Protein 1V0D (pdb70)

Sequence (244 aa):
VSDITRFLSVFNEPHAGVIQAARQQLSDEQAPLRQKLLADLLHHVSQNITAETREQDPSWFEGLESRFRNKSGYLRYSCESRIRGYLREVSAYTSMVDEAAQEEYLRVLGSMCQKLKSVQYNGSYFDRGAEASSRLCTPEGWFSCQGPFDLESCLSKHSINPYGNRESRILFSTWNLDHIIEKKRTVVPTLAEAIQDGREVNWEYFYSLLFTAENLKLVHIACHKKTTHKLECDRSRIYRPQTG

Organism: Mus musculus (NCBI:txid10090)

Secondary structure (P-SEA, 3-state):
cccaaaaaaaacccccaaaaaaaaaaaccccaaaaaaaaaaaaaccccccccccccccccccccccccccaaaaaaaaaaaaaaaaaaaaaaacccccccaaaaaaaaaaaaaaaaaaaccccccccccccccccccccccccccccccccccccccccccccccaaaaaaaccccccccccccccaaaaaaaaaaccccccaaaaaaaccccccccccccccccccccccccccccccccccc

GO terms:
  GO:0003677 DNA binding (F, IDA)
  GO:0004518 nuclease activity (F, IDA)
  GO:0005515 protein binding (F, IPI)

Nearest PDB structures (foldseek):
  1v0d-assembly1_A-2  TM=1.004E+00  e=9.374E-47  Mus musculus
  4xto-assembly1_C  TM=2.415E-01  e=9.125E+00  Dokdonia eikasta
  6rf4-assembly1_E  TM=2.404E-01  e=9.664E+00  Dokdonia eikasta

Structure (mmCIF, N/CA/C/O backbone):
data_1V0D
#
_entry.id   1V0D
#
_cell.length_a   110.189
_cell.length_b   110.189
_cell.length_c   73.982
_cell.angle_alpha   90.00
_cell.angle_beta   90.00
_cell.angle_gamma   120.00
#
_symmetry.space_group_name_H-M   'P 64'
#
loop_
_entity.id
_entity.type
_entity.pdbx_description
1 polymer 'DNA FRAGMENTATION FACTOR 40 KDA SUBUNIT'
2 non-polymer 'ZINC ION'
3 non-polymer 'MAGNESIUM ION'
4 non-polymer 'LEAD (II) ION'
5 water water
#
loop_
_atom_site.group_PDB
_atom_site.id
_atom_site.type_symbol
_atom_site.label_atom_id
_atom_site.label_alt_id
_atom_site.label_comp_id
_atom_site.label_asym_id
_atom_site.label_entity_id
_atom_site.label_seq_id
_atom_site.pdbx_PDB_ins_code
_atom_site.Cartn_x
_atom_site.Cartn_y
_atom_site.Cartn_z
_atom_site.occupancy
_atom_site.B_iso_or_equiv
_atom_site.auth_seq_id
_atom_site.auth_comp_id
_atom_site.auth_asym_id
_atom_site.auth_atom_id
_atom_site.pdbx_PDB_model_num
ATOM 1 N N . VAL A 1 85 ? 71.838 52.863 21.575 1.00 147.20 85 VAL A N 1
ATOM 2 C CA . VAL A 1 85 ? 72.549 52.739 22.879 1.00 147.59 85 VAL A CA 1
ATOM 3 C C . VAL A 1 85 ? 72.617 51.270 23.321 1.00 148.42 85 VAL A C 1
ATOM 4 O O . VAL A 1 85 ? 73.035 50.964 24.440 1.00 148.44 85 VAL A O 1
ATOM 8 N N . SER A 1 86 ? 72.216 50.363 22.431 1.00 149.21 86 SER A N 1
ATOM 9 C CA . SER A 1 86 ? 72.234 48.927 22.724 1.00 149.86 86 SER A CA 1
ATOM 10 C C . SER A 1 86 ? 73.672 48.424 22.863 1.00 150.13 86 SER A C 1
ATOM 11 O O . SER A 1 86 ? 73.908 47.277 23.248 1.00 150.15 86 SER A O 1
ATOM 14 N N . ASP A 1 87 ? 74.616 49.305 22.539 1.00 150.50 87 ASP A N 1
ATOM 15 C CA . ASP A 1 87 ? 76.055 49.036 22.605 1.00 150.93 87 ASP A CA 1
ATOM 16 C C . ASP A 1 87 ? 76.480 48.085 23.725 1.00 150.65 87 ASP A C 1
ATOM 17 O O . ASP A 1 87 ? 77.010 46.997 23.479 1.00 150.37 87 ASP A O 1
ATOM 22 N N . ILE A 1 88 ? 76.256 48.535 24.954 1.00 150.23 88 ILE A N 1
ATOM 23 C CA . ILE A 1 88 ? 76.600 47.810 26.173 1.00 149.63 88 ILE A CA 1
ATOM 24 C C . ILE A 1 88 ? 76.567 46.280 26.119 1.00 149.43 88 ILE A C 1
ATOM 25 O O . ILE A 1 88 ? 77.495 45.626 26.593 1.00 149.31 88 ILE A O 1
ATOM 30 N N . THR A 1 89 ? 75.506 45.710 25.556 1.00 149.20 89 THR A N 1
ATOM 31 C CA . THR A 1 89 ? 75.381 44.257 25.468 1.00 148.95 89 THR A CA 1
ATOM 32 C C . THR A 1 89 ? 76.676 43.610 24.988 1.00 149.30 89 THR A C 1
ATOM 33 O O . THR A 1 89 ? 77.079 42.559 25.487 1.00 148.82 89 THR A O 1
ATOM 37 N N . ARG A 1 90 ? 77.320 44.243 24.014 1.00 149.83 90 ARG A N 1
ATOM 38 C CA . ARG A 1 90 ? 78.569 43.734 23.465 1.00 150.41 90 ARG A CA 1
ATOM 39 C C . ARG A 1 90 ? 79.681 43.862 24.502 1.00 150.68 90 ARG A C 1
ATOM 40 O O . ARG A 1 90 ? 80.621 43.065 24.533 1.00 151.09 90 ARG A O 1
ATOM 42 N N . PHE A 1 91 ? 79.554 44.870 25.356 1.00 150.53 91 PHE A N 1
ATOM 43 C CA . PHE A 1 91 ? 80.536 45.140 26.397 1.00 150.19 91 PHE A CA 1
ATOM 44 C C . PHE A 1 91 ? 80.437 44.138 27.543 1.00 149.51 91 PHE A C 1
ATOM 45 O O . PHE A 1 91 ? 81.419 43.475 27.878 1.00 149.27 91 PHE A O 1
ATOM 53 N N . LEU A 1 92 ? 79.253 44.024 28.140 1.00 148.76 92 LEU A N 1
ATOM 54 C CA . LEU A 1 92 ? 79.042 43.079 29.234 1.00 148.09 92 LEU A CA 1
ATOM 55 C C . LEU A 1 92 ? 79.320 41.681 28.700 1.00 147.93 92 LEU A C 1
ATOM 56 O O . LEU A 1 92 ? 79.550 40.742 29.460 1.00 148.05 92 LEU A O 1
ATOM 61 N N . SER A 1 93 ? 79.292 41.564 27.377 1.00 147.80 93 SER A N 1
ATOM 62 C CA . SER A 1 93 ? 79.516 40.302 26.683 1.00 147.56 93 SER A CA 1
ATOM 63 C C . SER A 1 93 ? 80.936 39.756 26.822 1.00 147.04 93 SER A C 1
ATOM 64 O O . SER A 1 93 ? 81.130 38.556 27.029 1.00 146.49 93 SER A O 1
ATOM 67 N N . VAL A 1 94 ? 81.923 40.637 26.711 1.00 146.71 94 VAL A N 1
ATOM 68 C CA . VAL A 1 94 ? 83.322 40.234 26.802 1.00 146.50 94 VAL A CA 1
ATOM 69 C C . VAL A 1 94 ? 83.892 40.331 28.215 1.00 146.27 94 VAL A C 1
ATOM 70 O O . VAL A 1 94 ? 84.737 39.525 28.611 1.00 145.54 94 VAL A O 1
ATOM 74 N N . PHE A 1 95 ? 83.420 41.321 28.968 1.00 146.30 95 PHE A N 1
ATOM 75 C CA . PHE A 1 95 ? 83.884 41.563 30.332 1.00 146.11 95 PHE A CA 1
ATOM 76 C C . PHE A 1 95 ? 83.352 40.627 31.406 1.00 146.44 95 PHE A C 1
ATOM 77 O O . PHE A 1 95 ? 83.713 40.767 32.575 1.00 146.40 95 PHE A O 1
ATOM 85 N N . ASN A 1 96 ? 82.502 39.677 31.037 1.00 147.05 96 ASN A N 1
ATOM 86 C CA . ASN A 1 96 ? 81.961 38.782 32.047 1.00 147.98 96 ASN A CA 1
ATOM 87 C C . ASN A 1 96 ? 82.693 37.453 32.167 1.00 148.52 96 ASN A C 1
ATOM 88 O O . ASN A 1 96 ? 83.151 37.096 33.253 1.00 148.71 96 ASN A O 1
ATOM 93 N N . GLU A 1 97 ? 82.807 36.720 31.065 1.00 148.97 97 GLU A N 1
ATOM 94 C CA . GLU A 1 97 ? 83.489 35.432 31.101 1.00 149.62 97 GLU A CA 1
ATOM 95 C C . GLU A 1 97 ? 85.007 35.567 30.931 1.00 149.61 97 GLU A C 1
ATOM 96 O O . GLU A 1 97 ? 85.494 35.936 29.859 1.00 149.75 97 GLU A O 1
ATOM 102 N N . PRO A 1 98 ? 85.771 35.274 32.004 1.00 149.36 98 PRO A N 1
ATOM 103 C CA . PRO A 1 98 ? 87.240 35.340 32.055 1.00 148.74 98 PRO A CA 1
ATOM 104 C C . PRO A 1 98 ? 87.949 34.304 31.180 1.00 147.96 98 PRO A C 1
ATOM 105 O O . PRO A 1 98 ? 87.483 33.965 30.091 1.00 148.09 98 PRO A O 1
ATOM 109 N N . HIS A 1 99 ? 89.085 33.816 31.676 1.00 146.85 99 HIS A N 1
ATOM 110 C CA . HIS A 1 99 ? 89.889 32.808 30.989 1.00 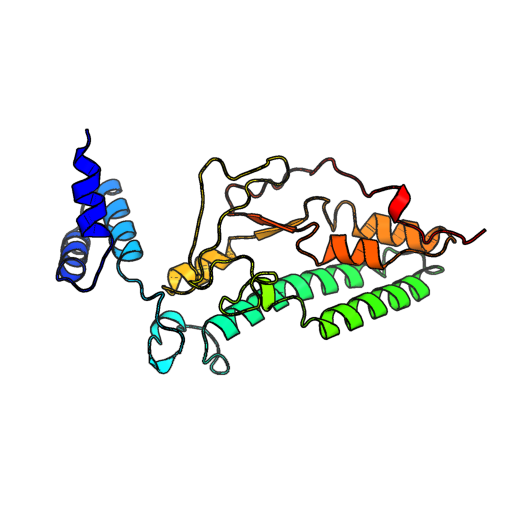145.61 99 HIS A CA 1
ATOM 111 C C . HIS A 1 99 ? 90.475 33.284 29.662 1.00 144.57 99 HIS A C 1
ATOM 112 O O . HIS A 1 99 ? 90.823 32.469 28.806 1.00 144.47 99 HIS A O 1
ATOM 114 N N . ALA A 1 100 ? 90.593 34.597 29.493 1.00 143.01 100 ALA A N 1
ATOM 115 C CA . ALA A 1 100 ? 91.137 35.147 28.258 1.00 141.22 100 ALA A CA 1
ATOM 116 C C . ALA A 1 100 ? 92.384 35.982 28.519 1.00 140.15 100 ALA A C 1
ATOM 117 O O . ALA A 1 100 ? 92.903 36.017 29.638 1.00 139.57 100 ALA A O 1
ATOM 119 N N . GLY A 1 101 ? 92.867 36.640 27.469 1.00 139.11 101 GLY A N 1
ATOM 120 C CA . GLY A 1 101 ? 94.041 37.483 27.590 1.00 137.29 101 GLY A CA 1
ATOM 121 C C . GLY A 1 101 ? 93.594 38.862 28.019 1.00 135.96 101 GLY A C 1
ATOM 122 O O . GLY A 1 101 ? 94.383 39.805 28.065 1.00 135.70 101 GLY A O 1
ATOM 123 N N . VAL A 1 102 ? 92.306 38.967 28.331 1.00 134.69 102 VAL A N 1
ATOM 124 C CA . VAL A 1 102 ? 91.710 40.218 28.773 1.00 133.32 102 VAL A CA 1
ATOM 125 C C . VAL A 1 102 ? 92.226 40.566 30.169 1.00 132.53 102 VAL A C 1
ATOM 126 O O . VAL A 1 102 ? 92.487 41.732 30.470 1.00 132.81 102 VAL A O 1
ATOM 130 N N . ILE A 1 103 ? 92.374 39.548 31.014 1.00 131.13 103 ILE A N 1
ATOM 131 C CA . ILE A 1 103 ? 92.879 39.738 32.371 1.00 129.64 103 ILE A CA 1
ATOM 132 C C . ILE A 1 103 ? 94.306 40.282 32.300 1.00 129.27 103 ILE A C 1
ATOM 133 O O . ILE A 1 103 ? 94.661 41.227 33.005 1.00 129.27 103 ILE A O 1
ATOM 138 N N . GLN A 1 104 ? 95.115 39.673 31.437 1.00 128.67 104 GLN A N 1
ATOM 139 C CA . GLN A 1 104 ? 96.502 40.079 31.250 1.00 127.69 104 GLN A CA 1
ATOM 140 C C . GLN A 1 104 ? 96.576 41.381 30.457 1.00 127.05 104 GLN A C 1
ATOM 141 O O . GLN A 1 104 ? 97.662 41.895 30.193 1.00 127.05 104 GLN A O 1
ATOM 143 N N . ALA A 1 105 ? 95.414 41.906 30.081 1.00 126.24 105 ALA A N 1
ATOM 144 C CA . ALA A 1 105 ? 95.334 43.148 29.321 1.00 125.64 105 ALA A CA 1
ATOM 145 C C . ALA A 1 105 ? 95.004 44.313 30.246 1.00 125.80 105 ALA A C 1
ATOM 146 O O . ALA A 1 105 ? 95.744 45.300 30.311 1.00 125.49 105 ALA A O 1
ATOM 148 N N . ALA A 1 106 ? 93.887 44.190 30.958 1.00 126.05 106 ALA A N 1
ATOM 149 C CA . ALA A 1 106 ? 93.442 45.221 31.888 1.00 126.21 106 ALA A CA 1
ATOM 150 C C . ALA A 1 106 ? 94.542 45.555 32.886 1.00 126.61 106 ALA A C 1
ATOM 151 O O . ALA A 1 106 ? 94.725 46.717 33.256 1.00 126.60 106 ALA A O 1
ATOM 153 N N . ARG A 1 107 ? 95.269 44.529 33.322 1.00 126.58 107 ARG A N 1
ATOM 154 C CA . ARG A 1 107 ? 96.355 44.717 34.275 1.00 126.71 107 ARG A CA 1
ATOM 155 C C . ARG A 1 107 ? 97.410 45.655 33.707 1.00 127.05 107 ARG A C 1
ATOM 156 O O . ARG A 1 107 ? 97.967 46.487 34.425 1.00 126.83 107 ARG A O 1
ATOM 164 N N . GLN A 1 108 ? 97.681 45.519 32.413 1.00 127.43 108 GLN A N 1
ATOM 165 C CA . GLN A 1 108 ? 98.673 46.364 31.767 1.00 127.60 108 GLN A CA 1
ATOM 166 C C . GLN A 1 108 ? 98.243 47.821 31.782 1.00 126.92 108 GLN A C 1
ATOM 167 O O . GLN A 1 108 ? 99.041 48.704 32.107 1.00 127.20 108 GLN A O 1
ATOM 173 N N . GLN A 1 109 ? 96.985 48.078 31.435 1.00 125.44 109 GLN A N 1
ATOM 174 C CA . GLN A 1 109 ? 96.490 49.446 31.435 1.00 123.90 109 GLN A CA 1
ATOM 175 C C . GLN A 1 109 ? 96.518 50.036 32.839 1.00 122.92 109 GLN A C 1
ATOM 176 O O . GLN A 1 109 ? 96.570 51.253 33.003 1.00 122.58 109 GLN A O 1
ATOM 182 N N . LEU A 1 110 ? 96.480 49.171 33.849 1.00 121.81 110 LEU A N 1
ATOM 183 C CA . LEU A 1 110 ? 96.532 49.627 35.234 1.00 120.54 1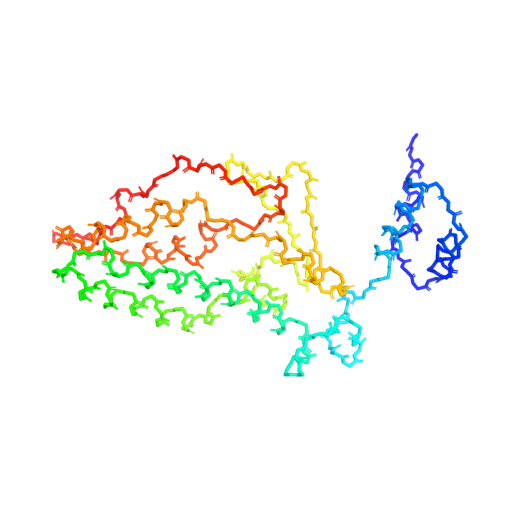10 LEU A CA 1
ATOM 184 C C . LEU A 1 110 ? 97.951 50.063 35.559 1.00 119.99 110 LEU A C 1
ATOM 185 O O . LEU A 1 110 ? 98.172 51.173 36.046 1.00 119.73 110 LEU A O 1
ATOM 190 N N . SER A 1 111 ? 98.909 49.179 35.293 1.00 119.48 111 SER A N 1
ATOM 191 C CA . SER A 1 111 ? 100.311 49.488 35.537 1.00 119.05 111 SER A CA 1
ATOM 192 C C . SER A 1 111 ? 100.579 50.822 34.853 1.00 118.92 111 SER A C 1
ATOM 193 O O . SER A 1 111 ? 101.137 51.743 35.452 1.00 118.68 111 SER A O 1
ATOM 195 N N . ASP A 1 112 ? 100.158 50.917 33.594 1.00 118.72 112 ASP A N 1
ATOM 196 C CA . ASP A 1 112 ? 100.320 52.139 32.817 1.00 118.39 112 ASP A CA 1
ATOM 197 C C . ASP A 1 112 ? 99.360 53.183 33.378 1.00 118.15 112 ASP A C 1
ATOM 198 O O . ASP A 1 112 ? 98.286 53.406 32.818 1.00 119.16 112 ASP A O 1
ATOM 200 N N . GLU A 1 113 ? 99.755 53.807 34.489 1.00 117.03 113 GLU A N 1
ATOM 201 C CA . GLU A 1 113 ? 98.953 54.828 35.172 1.00 115.87 113 GLU A CA 1
ATOM 202 C C . GLU A 1 113 ? 97.961 55.589 34.292 1.00 114.19 113 GLU A C 1
ATOM 203 O O . GLU A 1 113 ? 98.250 55.901 33.136 1.00 114.78 113 GLU A O 1
ATOM 209 N N . GLN A 1 114 ? 96.800 55.907 34.859 1.00 111.26 114 GLN A N 1
ATOM 210 C CA . GLN A 1 114 ? 95.769 56.634 34.127 1.00 108.12 114 GLN A CA 1
ATOM 211 C C . GLN A 1 114 ? 95.008 57.594 35.028 1.00 104.80 114 GLN A C 1
ATOM 212 O O . GLN A 1 114 ? 95.371 57.792 36.188 1.00 104.60 114 GLN A O 1
ATOM 218 N N . ALA A 1 115 ? 93.954 58.194 34.480 1.00 100.51 115 ALA A N 1
ATOM 219 C CA . ALA A 1 115 ? 93.123 59.126 35.231 1.00 96.25 115 ALA A CA 1
ATOM 220 C C . ALA A 1 115 ? 92.492 58.377 36.410 1.00 93.21 115 ALA A C 1
ATOM 221 O O . ALA A 1 115 ? 92.316 57.156 36.356 1.00 93.86 115 ALA A O 1
ATOM 223 N N . PRO A 1 116 ? 92.142 59.094 37.490 1.00 89.27 116 PRO A N 1
ATOM 224 C CA . PRO A 1 116 ? 91.536 58.443 38.657 1.00 86.43 116 PRO A CA 1
ATOM 225 C C . PRO A 1 116 ? 90.269 57.614 38.371 1.00 83.97 116 PRO A C 1
ATOM 226 O O . PRO A 1 116 ? 90.146 56.483 38.845 1.00 83.25 116 PRO A O 1
ATOM 230 N N . LEU A 1 117 ? 89.337 58.169 37.598 1.00 81.45 117 LEU A N 1
ATOM 231 C CA . LEU A 1 117 ? 88.099 57.467 37.257 1.00 78.07 117 LEU A CA 1
ATOM 232 C C . LEU A 1 117 ? 88.341 56.237 36.395 1.00 76.27 117 LEU A C 1
ATOM 233 O O . LEU A 1 117 ? 87.834 55.161 36.694 1.00 75.66 117 LEU A O 1
ATOM 238 N N . ARG A 1 118 ? 89.107 56.402 35.318 1.00 74.98 118 ARG A N 1
ATOM 239 C CA . ARG A 1 118 ? 89.411 55.293 34.414 1.00 73.27 118 ARG A CA 1
ATOM 240 C C . ARG A 1 118 ? 90.146 54.202 35.177 1.00 71.94 118 ARG A C 1
ATOM 241 O O . ARG A 1 118 ? 89.931 53.014 34.948 1.00 71.52 118 ARG A O 1
ATOM 243 N N . GLN A 1 119 ? 91.017 54.618 36.088 1.00 71.41 119 GLN A N 1
ATOM 244 C CA . GLN A 1 119 ? 91.789 53.681 36.889 1.00 71.90 119 GLN A CA 1
ATOM 245 C C . GLN A 1 119 ? 90.836 52.880 37.765 1.00 70.55 119 GLN A C 1
ATOM 246 O O . GLN A 1 119 ? 91.006 51.675 37.950 1.00 70.78 119 GLN A O 1
ATOM 252 N N . LYS A 1 120 ? 89.830 53.571 38.296 1.00 69.11 120 LYS A N 1
ATOM 253 C CA . LYS A 1 120 ? 88.816 52.973 39.165 1.00 66.23 120 LYS A CA 1
ATOM 254 C C . LYS A 1 120 ? 88.132 51.841 38.420 1.00 65.70 120 LYS A C 1
ATOM 255 O O . LYS A 1 120 ? 88.306 50.668 38.747 1.00 65.20 120 LYS A O 1
ATOM 261 N N . LEU A 1 121 ? 87.362 52.219 37.406 1.00 65.66 121 LEU A N 1
ATOM 262 C CA . LEU A 1 121 ? 86.631 51.280 36.568 1.00 67.16 121 LEU A CA 1
ATOM 263 C C . LEU A 1 121 ? 87.502 50.091 36.177 1.00 68.45 121 LEU A C 1
ATOM 264 O O . LEU A 1 121 ? 87.069 48.935 36.215 1.00 69.38 121 LEU A O 1
ATOM 269 N N . LEU A 1 122 ? 88.740 50.387 35.806 1.00 69.75 122 LEU A N 1
ATOM 270 C CA . LEU A 1 122 ? 89.685 49.366 35.392 1.00 70.13 122 LEU A CA 1
ATOM 271 C C . LEU A 1 122 ? 90.028 48.436 36.548 1.00 70.38 122 LEU A C 1
ATOM 272 O O . LEU A 1 122 ? 90.089 47.217 36.382 1.00 70.31 122 LEU A O 1
ATOM 277 N N . ALA A 1 123 ? 90.259 49.013 37.723 1.00 70.38 123 ALA A N 1
ATOM 278 C CA . ALA A 1 123 ? 90.592 48.212 38.894 1.00 70.01 123 ALA A CA 1
ATOM 279 C C . ALA A 1 123 ? 89.391 47.340 39.227 1.00 70.77 123 ALA A C 1
ATOM 280 O O . ALA A 1 123 ? 89.534 46.154 39.535 1.00 69.97 123 ALA A O 1
ATOM 282 N N . ASP A 1 124 ? 88.206 47.939 39.153 1.00 71.20 124 ASP A N 1
ATOM 283 C CA . ASP A 1 124 ? 86.977 47.224 39.438 1.00 72.25 124 ASP A CA 1
ATOM 284 C C . ASP A 1 124 ? 86.776 46.076 38.464 1.00 73.01 124 ASP A C 1
ATOM 285 O O . ASP A 1 124 ? 86.483 44.950 38.875 1.00 73.58 124 ASP A O 1
ATOM 290 N N . LEU A 1 125 ? 86.938 46.357 37.174 1.00 72.75 125 LEU A N 1
ATOM 291 C CA . LEU A 1 125 ? 86.776 45.329 36.156 1.00 72.83 125 LEU A CA 1
ATOM 292 C C . LEU A 1 125 ? 87.694 44.151 36.407 1.00 72.63 125 LEU A C 1
ATOM 293 O O . LEU A 1 125 ? 87.273 43.002 36.338 1.00 73.28 125 LEU A O 1
ATOM 298 N N . LEU A 1 126 ? 88.953 44.434 36.703 1.00 72.91 126 LEU A N 1
ATOM 299 C CA . LEU A 1 126 ? 89.900 43.368 36.967 1.00 73.73 126 LEU A CA 1
ATOM 300 C C . LEU A 1 126 ? 89.351 42.542 38.120 1.00 74.32 126 LEU A C 1
ATOM 301 O O . LEU A 1 126 ? 89.404 41.311 38.099 1.00 73.53 126 LEU A O 1
ATOM 306 N N . HIS A 1 127 ? 88.821 43.230 39.128 1.00 74.91 127 HIS A N 1
ATOM 307 C CA . HIS A 1 127 ? 88.253 42.555 40.287 1.00 75.14 127 HIS A CA 1
ATOM 308 C C . HIS A 1 127 ? 87.139 41.644 39.820 1.00 74.72 127 HIS A C 1
ATOM 309 O O . HIS A 1 127 ? 87.152 40.446 40.082 1.00 75.16 127 HIS A O 1
ATOM 316 N N . HIS A 1 128 ? 86.177 42.234 39.121 1.00 74.13 128 HIS A N 1
ATOM 317 C CA . HIS A 1 128 ? 85.021 41.513 38.612 1.00 73.86 128 HIS A CA 1
ATOM 318 C C . HIS A 1 128 ? 85.388 40.253 37.847 1.00 72.59 128 HIS A C 1
ATOM 319 O O . HIS A 1 128 ? 84.714 39.230 37.967 1.00 72.06 128 HIS A O 1
ATOM 326 N N . VAL A 1 129 ? 86.462 40.325 37.071 1.00 71.72 129 VAL A N 1
ATOM 327 C CA . VAL A 1 129 ? 86.896 39.187 36.274 1.00 71.48 129 VAL A CA 1
ATOM 328 C C . VAL A 1 129 ? 87.805 38.203 37.008 1.00 71.13 129 VAL A C 1
ATOM 329 O O . VAL A 1 129 ? 87.627 36.999 36.873 1.00 72.44 129 VAL A O 1
ATOM 333 N N . SER A 1 130 ? 88.777 38.704 37.769 1.00 70.81 130 SER A N 1
ATOM 334 C CA . SER A 1 130 ? 89.688 37.834 38.522 1.00 69.92 130 SER A CA 1
ATOM 335 C C . SER A 1 130 ? 88.888 37.110 39.588 1.00 68.21 130 SER A C 1
ATOM 336 O O . SER A 1 130 ? 89.097 37.321 40.781 1.00 69.03 130 SER A O 1
ATOM 339 N N . GLN A 1 131 ? 87.975 36.252 39.161 1.00 66.19 131 GLN A N 1
ATOM 340 C CA . GLN A 1 131 ? 87.132 35.528 40.096 1.00 64.99 131 GLN A CA 1
ATOM 341 C C . GLN A 1 131 ? 87.082 34.024 39.830 1.00 63.74 131 GLN A C 1
ATOM 342 O O . GLN A 1 131 ? 87.263 33.574 38.699 1.00 63.39 131 GLN A O 1
ATOM 348 N N . ASN A 1 132 ? 86.840 33.250 40.881 1.00 62.40 132 ASN A N 1
ATOM 349 C CA . ASN A 1 132 ? 86.743 31.806 40.739 1.00 62.50 132 ASN A CA 1
ATOM 350 C C . ASN A 1 132 ? 85.685 31.226 41.682 1.00 61.67 132 ASN A C 1
ATOM 351 O O . ASN A 1 132 ? 85.986 30.474 42.620 1.00 60.00 132 ASN A O 1
ATOM 356 N N . ILE A 1 133 ? 84.435 31.590 41.405 1.00 60.33 133 ILE A N 1
ATOM 357 C CA . ILE A 1 133 ? 83.281 31.157 42.185 1.00 57.14 133 ILE A CA 1
ATOM 358 C C . ILE A 1 133 ? 83.138 29.641 42.262 1.00 57.18 133 ILE A C 1
ATOM 359 O O . ILE A 1 133 ? 82.855 29.081 43.325 1.00 56.37 133 ILE A O 1
ATOM 364 N N . THR A 1 134 ? 83.335 28.984 41.126 1.00 57.30 134 THR A N 1
ATOM 365 C CA . THR A 1 134 ? 83.188 27.546 41.050 1.00 57.83 134 THR A CA 1
ATOM 366 C C . THR A 1 134 ? 84.080 26.762 41.997 1.00 59.29 134 THR A C 1
ATOM 367 O O . THR A 1 134 ? 83.667 25.724 42.508 1.00 59.89 134 THR A O 1
ATOM 371 N N . ALA A 1 135 ? 85.297 27.242 42.241 1.00 60.65 135 ALA A N 1
ATOM 372 C CA . ALA A 1 135 ? 86.211 26.530 43.140 1.00 62.34 135 ALA A CA 1
ATOM 373 C C . ALA A 1 135 ? 85.662 26.476 44.568 1.00 62.97 135 ALA A C 1
ATOM 374 O O . ALA A 1 135 ? 85.092 27.446 45.059 1.00 63.57 135 ALA A O 1
ATOM 376 N N . GLU A 1 136 ? 85.848 25.351 45.244 1.00 63.77 136 GLU A N 1
ATOM 377 C CA . GLU A 1 136 ? 85.331 25.216 46.600 1.00 66.13 136 GLU A CA 1
ATOM 378 C C . GLU A 1 136 ? 86.392 24.941 47.655 1.00 67.98 136 GLU A C 1
ATOM 379 O O . GLU A 1 136 ? 86.250 25.344 48.816 1.00 68.13 136 GLU A O 1
ATOM 385 N N . THR A 1 137 ? 87.454 24.251 47.249 1.00 69.97 137 THR A N 1
ATOM 386 C CA . THR A 1 137 ? 88.524 23.894 48.169 1.00 70.86 137 THR A CA 1
ATOM 387 C C . THR A 1 137 ? 89.730 24.809 48.134 1.00 71.56 137 THR A C 1
ATOM 388 O O . THR A 1 137 ? 90.012 25.465 47.124 1.00 71.23 137 THR A O 1
ATOM 392 N N . ARG A 1 138 ? 90.441 24.831 49.257 1.00 72.66 138 ARG A N 1
ATOM 393 C CA . ARG A 1 138 ? 91.637 25.641 49.413 1.00 74.30 138 ARG A CA 1
ATOM 394 C C . ARG A 1 138 ? 92.676 25.174 48.406 1.00 76.65 138 ARG A C 1
ATOM 395 O O . ARG A 1 138 ? 93.490 25.965 47.920 1.00 77.29 138 ARG A O 1
ATOM 403 N N . GLU A 1 139 ? 92.629 23.880 48.097 1.00 78.50 139 GLU A N 1
ATOM 404 C CA . GLU A 1 139 ? 93.539 23.267 47.141 1.00 80.54 139 GLU A CA 1
ATOM 405 C C . GLU A 1 139 ? 93.348 23.869 45.744 1.00 80.28 139 GLU A C 1
ATOM 406 O O . GLU A 1 139 ? 94.313 24.258 45.095 1.00 80.57 139 GLU A O 1
ATOM 412 N N . GLN A 1 140 ? 92.101 23.954 45.289 1.00 80.19 140 GLN A N 1
ATOM 413 C CA . GLN A 1 140 ? 91.811 24.491 43.961 1.00 78.94 140 GLN A CA 1
ATOM 414 C C . GLN A 1 140 ? 91.685 26.007 43.837 1.00 78.11 140 GLN A C 1
ATOM 415 O O . GLN A 1 140 ? 91.435 26.514 42.743 1.00 76.97 140 GLN A O 1
ATOM 421 N N . ASP A 1 141 ? 91.853 26.726 44.944 1.00 77.18 141 ASP A N 1
ATOM 422 C CA . ASP A 1 141 ? 91.776 28.188 44.923 1.00 76.68 141 ASP A CA 1
ATOM 423 C C . ASP A 1 141 ? 92.247 28.749 46.251 1.00 75.06 141 ASP A C 1
ATOM 424 O O . ASP A 1 141 ? 91.497 29.418 46.956 1.00 74.68 141 ASP A O 1
ATOM 429 N N . PRO A 1 142 ? 93.514 28.494 46.600 1.00 74.32 142 PRO A N 1
ATOM 430 C CA . PRO A 1 142 ? 94.127 28.953 47.850 1.00 73.16 142 PRO A CA 1
ATOM 431 C C . PRO A 1 142 ? 94.142 30.473 48.029 1.00 71.47 142 PRO A C 1
ATOM 432 O O . PRO A 1 142 ? 94.148 30.972 49.156 1.00 70.01 142 PRO A O 1
ATOM 436 N N . SER A 1 143 ? 94.143 31.201 46.916 1.00 69.66 143 SER A N 1
ATOM 437 C CA . SER A 1 143 ? 94.162 32.655 46.964 1.00 69.61 143 SER A CA 1
ATOM 438 C C . SER A 1 143 ? 93.050 33.177 47.884 1.00 69.03 143 SER A C 1
ATOM 439 O O . SER A 1 143 ? 93.282 34.016 48.763 1.00 68.50 143 SER A O 1
ATOM 442 N N . TRP A 1 144 ? 91.842 32.666 47.664 1.00 67.82 144 TRP A N 1
ATOM 443 C CA . TRP A 1 144 ? 90.672 33.017 48.458 1.00 65.88 144 TRP A CA 1
ATOM 444 C C . TRP A 1 144 ? 91.006 32.944 49.951 1.00 67.01 144 TRP A C 1
ATOM 445 O O . TRP A 1 144 ? 90.768 33.898 50.689 1.00 69.62 144 TRP A O 1
ATOM 456 N N . PHE A 1 145 ? 91.573 31.818 50.383 1.00 65.79 145 PHE A N 1
ATOM 457 C CA . PHE A 1 145 ? 91.895 31.595 51.795 1.00 65.71 145 PHE A CA 1
ATOM 458 C C . PHE A 1 145 ? 93.026 32.377 52.455 1.00 66.61 145 PHE A C 1
ATOM 459 O O . PHE A 1 145 ? 93.333 32.134 53.625 1.00 66.75 145 PHE A O 1
ATOM 467 N N . GLU A 1 146 ? 93.649 33.306 51.739 1.00 68.04 146 GLU A N 1
ATOM 468 C CA . GLU A 1 146 ? 94.744 34.078 52.330 1.00 70.05 146 GLU A CA 1
ATOM 469 C C . GLU A 1 146 ? 94.388 34.800 53.623 1.00 68.80 146 GLU A C 1
ATOM 470 O O . GLU A 1 146 ? 93.592 35.740 53.626 1.00 69.33 146 GLU A O 1
ATOM 476 N N . GLY A 1 147 ? 94.985 34.366 54.723 1.00 66.96 147 GLY A N 1
ATOM 477 C CA . GLY A 1 147 ? 94.725 35.028 55.984 1.00 67.80 147 GLY A CA 1
ATOM 478 C C . GLY A 1 147 ? 93.840 34.250 56.923 1.00 68.14 147 GLY A C 1
ATOM 479 O O . GLY A 1 147 ? 93.712 34.593 58.104 1.00 66.94 147 GLY A O 1
ATOM 480 N N . LEU A 1 148 ? 93.225 33.198 56.400 1.00 68.15 148 LEU A N 1
ATOM 481 C CA . LEU A 1 148 ? 92.348 32.378 57.212 1.00 69.38 148 LEU A CA 1
ATOM 482 C C . LEU A 1 148 ? 93.171 31.278 57.842 1.00 71.22 148 LEU A C 1
ATOM 483 O O . LEU A 1 148 ? 94.082 30.744 57.208 1.00 70.35 148 LEU A O 1
ATOM 488 N N . GLU A 1 149 ? 92.849 30.942 59.088 1.00 73.98 149 GLU A N 1
ATOM 489 C CA . GLU A 1 149 ? 93.561 29.888 59.796 1.00 76.88 149 GLU A CA 1
ATOM 490 C C . GLU A 1 149 ? 93.626 28.649 58.904 1.00 78.16 149 GLU A C 1
ATOM 491 O O . GLU A 1 149 ? 93.006 28.607 57.841 1.00 78.37 149 GLU A O 1
ATOM 497 N N . SER A 1 150 ? 94.371 27.636 59.324 1.00 79.34 150 SER A N 1
ATOM 498 C CA . SER A 1 150 ? 94.500 26.443 58.501 1.00 80.21 150 SER A CA 1
ATOM 499 C C . SER A 1 150 ? 93.311 25.509 58.572 1.00 79.71 150 SER A C 1
ATOM 500 O O . SER A 1 150 ? 92.991 24.848 57.586 1.00 81.15 150 SER A O 1
ATOM 503 N N . ARG A 1 151 ? 92.661 25.451 59.730 1.00 78.08 151 ARG A N 1
ATOM 504 C CA . ARG A 1 151 ? 91.500 24.582 59.916 1.00 77.29 151 ARG A CA 1
ATOM 505 C C . ARG A 1 151 ? 90.503 24.734 58.769 1.00 76.23 151 ARG A C 1
ATOM 506 O O . ARG A 1 151 ? 89.741 23.810 58.476 1.00 76.57 151 ARG A O 1
ATOM 514 N N . PHE A 1 152 ? 90.521 25.893 58.115 1.00 74.11 152 PHE A N 1
ATOM 515 C CA . PHE A 1 152 ? 89.601 26.153 57.016 1.00 73.11 152 PHE A CA 1
ATOM 516 C C . PHE A 1 152 ? 90.107 25.641 55.677 1.00 74.71 152 PHE A C 1
ATOM 517 O O . PHE A 1 152 ? 90.962 26.250 55.034 1.00 74.91 152 PHE A O 1
ATOM 525 N N . ARG A 1 153 ? 89.554 24.504 55.271 1.00 76.73 153 ARG A N 1
ATOM 526 C CA . ARG A 1 153 ? 89.908 23.848 54.020 1.00 78.61 153 ARG A CA 1
ATOM 527 C C . ARG A 1 153 ? 88.884 24.175 52.931 1.00 78.38 153 ARG A C 1
ATOM 528 O O . ARG A 1 153 ? 89.221 24.310 51.752 1.00 79.54 153 ARG A O 1
ATOM 536 N N . ASN A 1 154 ? 87.629 24.299 53.346 1.00 77.22 154 ASN A N 1
ATOM 537 C CA . ASN A 1 154 ? 86.530 24.547 52.427 1.00 74.80 154 ASN A CA 1
ATOM 538 C C . ASN A 1 154 ? 85.973 25.964 52.524 1.00 71.65 154 ASN A C 1
ATOM 539 O O . ASN A 1 154 ? 86.014 26.576 53.587 1.00 71.24 154 ASN A O 1
ATOM 544 N N . LYS A 1 155 ? 85.451 26.482 51.415 1.00 67.97 155 LYS A N 1
ATOM 545 C CA . LYS A 1 155 ? 84.863 27.820 51.409 1.00 65.73 155 LYS A CA 1
ATOM 546 C C . LYS A 1 155 ? 83.543 27.853 52.196 1.00 65.56 155 LYS A C 1
ATOM 547 O O . LYS A 1 155 ? 83.396 28.628 53.151 1.00 66.16 155 LYS A O 1
ATOM 553 N N . SER A 1 156 ? 82.583 27.023 51.788 1.00 63.77 156 SER A N 1
ATOM 554 C CA . SER A 1 156 ? 81.293 26.958 52.472 1.00 61.98 156 SER A CA 1
ATOM 555 C C . SER A 1 156 ? 81.548 26.861 53.959 1.00 60.81 156 SER A C 1
ATOM 556 O O . SER A 1 156 ? 80.893 27.521 54.760 1.00 61.61 156 SER A O 1
ATOM 559 N N . GLY A 1 157 ? 82.520 26.031 54.313 1.00 59.55 157 GLY A N 1
ATOM 560 C CA . GLY A 1 157 ? 82.851 25.826 55.706 1.00 57.34 157 GLY A CA 1
ATOM 561 C C . GLY A 1 157 ? 83.226 27.093 56.423 1.00 56.10 157 GLY A C 1
ATOM 562 O O . GLY A 1 157 ? 82.791 27.323 57.545 1.00 56.53 157 GLY A O 1
ATOM 563 N N . TYR A 1 158 ? 84.039 27.924 55.788 1.00 56.34 158 TYR A N 1
ATOM 564 C CA . TYR A 1 158 ? 84.447 29.157 56.431 1.00 56.41 158 TYR A CA 1
ATOM 565 C C . TYR A 1 158 ? 83.249 30.082 56.586 1.00 57.19 158 TYR A C 1
ATOM 566 O O . TYR A 1 158 ? 82.995 30.587 57.681 1.00 58.15 158 TYR A O 1
ATOM 575 N N . LEU A 1 159 ? 82.516 30.303 55.494 1.00 56.47 159 LEU A N 1
ATOM 576 C CA . LEU A 1 159 ? 81.340 31.170 55.525 1.00 55.60 159 LEU A CA 1
ATOM 577 C C . LEU A 1 159 ? 80.302 30.684 56.539 1.00 56.51 159 LEU A C 1
ATOM 578 O O . LEU A 1 159 ? 79.616 31.481 57.179 1.00 55.90 159 LEU A O 1
ATOM 583 N N . ARG A 1 160 ? 80.197 29.370 56.693 1.00 57.54 160 ARG A N 1
ATOM 584 C CA . ARG A 1 160 ? 79.270 28.799 57.656 1.00 58.65 160 ARG A CA 1
ATOM 585 C C . ARG A 1 160 ? 79.723 29.288 59.029 1.00 58.46 160 ARG A C 1
ATOM 586 O O . ARG A 1 160 ? 78.938 29.840 59.804 1.00 59.90 160 ARG A O 1
ATOM 594 N N . TYR A 1 161 ? 81.004 29.083 59.313 1.00 57.77 161 TYR A N 1
ATOM 595 C CA . TYR A 1 161 ? 81.618 29.502 60.572 1.00 57.59 161 TYR A CA 1
ATOM 596 C C . TYR A 1 161 ? 81.393 31.000 60.807 1.00 56.74 161 TYR A C 1
ATOM 597 O O . TYR A 1 161 ? 81.061 31.438 61.905 1.00 55.05 161 TYR A O 1
ATOM 606 N N . SER A 1 162 ? 81.608 31.781 59.759 1.00 56.87 162 SER A N 1
ATOM 607 C CA . SER A 1 162 ? 81.450 33.215 59.839 1.00 57.79 162 SER A CA 1
ATOM 608 C C . SER A 1 162 ? 80.053 33.594 60.307 1.00 58.51 162 SER A C 1
ATOM 609 O O . SER A 1 162 ? 79.898 34.428 61.199 1.00 59.95 162 SER A O 1
ATOM 612 N N . CYS A 1 163 ? 79.041 32.981 59.698 1.00 57.65 163 CYS A N 1
ATOM 613 C CA . CYS A 1 163 ? 77.659 33.257 60.048 1.00 56.67 163 CYS A CA 1
ATOM 614 C C . CYS A 1 163 ? 77.393 32.862 61.484 1.00 57.66 163 CYS A C 1
ATOM 615 O O . CYS A 1 163 ? 76.768 33.616 62.227 1.00 59.28 163 CYS A O 1
ATOM 618 N N . GLU A 1 164 ? 77.859 31.675 61.868 1.00 58.23 164 GLU A N 1
ATOM 619 C CA . GLU A 1 164 ? 77.687 31.179 63.236 1.00 58.78 164 GLU A CA 1
ATOM 620 C C . GLU A 1 164 ? 78.239 32.164 64.255 1.00 57.26 164 GLU A C 1
ATOM 621 O O . GLU A 1 164 ? 77.738 32.268 65.371 1.00 57.37 164 GLU A O 1
ATOM 627 N N . SER A 1 165 ? 79.280 32.884 63.858 1.00 55.83 165 SER A N 1
ATOM 628 C CA . SER A 1 165 ? 79.920 33.847 64.729 1.00 54.32 165 SER A CA 1
ATOM 629 C C . SER A 1 165 ? 79.047 35.058 64.990 1.00 53.54 165 SER A C 1
ATOM 630 O O . SER A 1 165 ? 78.927 35.508 66.132 1.00 53.80 165 SER A O 1
ATOM 633 N N . ARG A 1 166 ? 78.439 35.596 63.939 1.00 51.32 166 ARG A N 1
ATOM 634 C CA . ARG A 1 166 ? 77.593 36.762 64.117 1.00 49.34 166 ARG A CA 1
ATOM 635 C C . ARG A 1 166 ? 76.482 36.380 65.070 1.00 49.28 166 ARG A C 1
ATOM 636 O O . ARG A 1 166 ? 76.193 37.089 66.035 1.00 48.91 166 ARG A O 1
ATOM 644 N N . ILE A 1 167 ? 75.873 35.235 64.802 1.00 48.89 167 ILE A N 1
ATOM 645 C CA . ILE A 1 167 ? 74.766 34.770 65.612 1.00 49.65 167 ILE A CA 1
ATOM 646 C C . ILE A 1 167 ? 75.158 34.416 67.031 1.00 50.65 167 ILE A C 1
ATOM 647 O O . ILE A 1 167 ? 74.387 34.645 67.966 1.00 51.24 167 ILE A O 1
ATOM 652 N N . ARG A 1 168 ? 76.359 33.880 67.204 1.00 52.17 168 ARG A N 1
ATOM 653 C CA . ARG A 1 168 ? 76.832 33.538 68.539 1.00 52.92 168 ARG A CA 1
ATOM 654 C C . ARG A 1 168 ? 77.098 34.863 69.229 1.00 52.38 168 ARG A C 1
ATOM 655 O O . ARG A 1 168 ? 76.982 34.981 70.449 1.00 52.41 168 ARG A O 1
ATOM 663 N N . GLY A 1 169 ? 77.455 35.860 68.423 1.00 52.24 169 GLY A N 1
ATOM 664 C CA . GLY A 1 169 ? 77.707 37.191 68.938 1.00 51.55 169 GLY A CA 1
ATOM 665 C C . GLY A 1 169 ? 76.419 37.773 69.487 1.00 52.21 169 GLY A C 1
ATOM 666 O O . GLY A 1 169 ? 76.417 38.425 70.527 1.00 53.78 169 GLY A O 1
ATOM 667 N N . TYR A 1 170 ? 75.311 37.540 68.791 1.00 50.87 170 TYR A N 1
ATOM 668 C CA . TYR A 1 170 ? 74.029 38.036 69.261 1.00 49.99 170 TYR A CA 1
ATOM 669 C C . TYR A 1 170 ? 73.675 37.321 70.582 1.00 52.81 170 TYR A C 1
ATOM 670 O O . TYR A 1 170 ? 73.114 37.943 71.492 1.00 53.27 170 TYR A O 1
ATOM 679 N N . LEU A 1 171 ? 74.011 36.034 70.711 1.00 54.87 171 LEU A N 1
ATOM 680 C CA . LEU A 1 171 ? 73.700 35.329 71.955 1.00 57.34 171 LEU A CA 1
ATOM 681 C C . LEU A 1 171 ? 74.499 35.913 73.116 1.00 59.63 171 LEU A C 1
ATOM 682 O O . LEU A 1 171 ? 73.986 36.041 74.236 1.00 61.05 171 LEU A O 1
ATOM 687 N N . ARG A 1 172 ? 75.762 36.252 72.868 1.00 62.19 172 ARG A N 1
ATOM 688 C CA . ARG A 1 172 ? 76.581 36.833 73.923 1.00 64.05 172 ARG A CA 1
ATOM 689 C C . ARG A 1 172 ? 75.920 38.126 74.357 1.00 64.15 172 ARG A C 1
ATOM 690 O O . ARG A 1 172 ? 75.567 38.281 75.527 1.00 65.08 172 ARG A O 1
ATOM 698 N N . GLU A 1 173 ? 75.726 39.039 73.409 1.00 63.60 173 GLU A N 1
ATOM 699 C CA . GLU A 1 173 ? 75.091 40.316 73.708 1.00 64.44 173 GLU A CA 1
ATOM 700 C C . GLU A 1 173 ? 73.852 40.148 74.577 1.00 63.57 173 GLU A C 1
ATOM 701 O O . GLU A 1 173 ? 73.570 40.988 75.422 1.00 64.30 173 GLU A O 1
ATOM 707 N N . VAL A 1 174 ? 73.123 39.055 74.383 1.00 63.20 174 VAL A N 1
ATOM 708 C CA . VAL A 1 174 ? 71.925 38.813 75.173 1.00 63.71 174 VAL A CA 1
ATOM 709 C C . VAL A 1 174 ? 72.231 38.425 76.626 1.00 65.68 174 VAL A C 1
ATOM 710 O O . VAL A 1 174 ? 71.497 38.823 77.534 1.00 66.97 174 VAL A O 1
ATOM 714 N N . SER A 1 175 ? 73.300 37.656 76.853 1.00 66.53 175 SER A N 1
ATOM 715 C CA . SER A 1 175 ? 73.686 37.270 78.217 1.00 66.53 175 SER A CA 1
ATOM 716 C C . SER A 1 175 ? 74.155 38.502 78.977 1.00 66.55 175 SER A C 1
ATOM 717 O O . SER A 1 175 ? 73.696 38.786 80.086 1.00 65.78 175 SER A O 1
ATOM 720 N N . ALA A 1 176 ? 75.075 39.232 78.360 1.00 66.29 176 ALA A N 1
ATOM 721 C CA . ALA A 1 176 ? 75.615 40.448 78.941 1.00 67.36 176 ALA A CA 1
ATOM 722 C C . ALA A 1 176 ? 74.531 41.330 79.581 1.00 68.84 176 ALA A C 1
ATOM 723 O O . ALA A 1 176 ? 74.832 42.216 80.385 1.00 70.60 176 ALA A O 1
ATOM 725 N N . TYR A 1 177 ? 73.271 41.089 79.231 1.00 68.66 177 TYR A N 1
ATOM 726 C CA . TYR A 1 177 ? 72.178 41.892 79.759 1.00 67.97 177 TYR A CA 1
ATOM 727 C C . TYR A 1 177 ? 71.606 41.373 81.076 1.00 69.08 177 TYR A C 1
ATOM 728 O O . TYR A 1 177 ? 70.917 42.108 81.785 1.00 69.94 177 TYR A O 1
ATOM 737 N N . THR A 1 178 ? 71.891 40.120 81.415 1.00 69.72 178 THR A N 1
ATOM 738 C CA . THR A 1 178 ? 71.359 39.543 82.646 1.00 71.36 178 THR A CA 1
ATOM 739 C C . THR A 1 178 ? 71.556 40.444 83.862 1.00 72.39 178 THR A C 1
ATOM 740 O O . THR A 1 178 ? 70.775 40.392 84.810 1.00 72.20 178 THR A O 1
ATOM 744 N N . SER A 1 179 ? 72.595 41.273 83.829 1.00 74.42 179 SER A N 1
ATOM 745 C CA . SER A 1 179 ? 72.894 42.173 84.943 1.00 76.13 179 SER A CA 1
ATOM 746 C C . SER A 1 179 ? 71.907 43.331 85.065 1.00 77.03 179 SER A C 1
ATOM 747 O O . SER A 1 179 ? 71.632 43.798 86.168 1.00 77.87 179 SER A O 1
ATOM 750 N N . MET A 1 180 ? 71.379 43.799 83.940 1.00 78.19 180 MET A N 1
ATOM 751 C CA . MET A 1 180 ? 70.431 44.906 83.969 1.00 79.89 180 MET A CA 1
ATOM 752 C C . MET A 1 180 ? 68.998 44.431 84.198 1.00 79.10 180 MET A C 1
ATOM 753 O O . MET A 1 180 ? 68.042 45.192 84.031 1.00 78.09 180 MET A O 1
ATOM 758 N N . VAL A 1 181 ? 68.874 43.167 84.600 1.00 78.12 181 VAL A N 1
ATOM 759 C CA . VAL A 1 181 ? 67.590 42.540 84.893 1.00 77.82 181 VAL A CA 1
ATOM 760 C C . VAL A 1 181 ? 67.406 42.552 86.413 1.00 79.78 181 VAL A C 1
ATOM 761 O O . VAL A 1 181 ? 68.391 42.581 87.155 1.00 81.10 181 VAL A O 1
ATOM 765 N N . ASP A 1 182 ? 66.156 42.536 86.877 1.00 80.24 182 ASP A N 1
ATOM 766 C CA . ASP A 1 182 ? 65.878 42.530 88.313 1.00 80.44 182 ASP A CA 1
ATOM 767 C C . ASP A 1 182 ? 66.446 41.251 88.903 1.00 81.15 182 ASP A C 1
ATOM 768 O O . ASP A 1 182 ? 66.296 40.180 88.316 1.00 81.62 182 ASP A O 1
ATOM 773 N N . GLU A 1 183 ? 67.085 41.361 90.064 1.00 81.48 183 GLU A N 1
ATOM 774 C CA . GLU A 1 183 ? 67.679 40.201 90.720 1.00 81.75 183 GLU A CA 1
ATOM 775 C C . GLU A 1 183 ? 66.650 39.084 90.930 1.00 82.06 183 GLU A C 1
ATOM 776 O O . GLU A 1 183 ? 66.971 37.894 90.846 1.00 82.00 183 GLU A O 1
ATOM 778 N N . ALA A 1 184 ? 65.407 39.471 91.190 1.00 81.92 184 ALA A N 1
ATOM 779 C CA . ALA A 1 184 ? 64.344 38.498 91.408 1.00 82.00 184 ALA A CA 1
ATOM 780 C C . ALA A 1 184 ? 64.059 37.647 90.163 1.00 82.07 184 ALA A C 1
ATOM 781 O O . ALA A 1 184 ? 63.775 36.452 90.273 1.00 81.20 184 ALA A O 1
ATOM 783 N N . ALA A 1 185 ? 64.135 38.265 88.984 1.00 81.96 185 ALA A N 1
ATOM 784 C CA . ALA A 1 185 ? 63.869 37.567 87.725 1.00 81.36 185 ALA A CA 1
ATOM 785 C C . ALA A 1 185 ? 65.151 37.117 87.030 1.00 80.78 185 ALA A C 1
ATOM 786 O O . ALA A 1 185 ? 65.110 36.462 85.990 1.00 80.98 185 ALA A O 1
ATOM 788 N N . GLN A 1 186 ? 66.286 37.465 87.622 1.00 80.22 186 GLN A N 1
ATOM 789 C CA . GLN A 1 186 ? 67.597 37.132 87.076 1.00 78.50 186 GLN A CA 1
ATOM 790 C C . GLN A 1 186 ? 67.831 35.627 86.888 1.00 77.91 186 GLN A C 1
ATOM 791 O O . GLN A 1 186 ? 68.570 35.218 85.996 1.00 77.47 186 GLN A O 1
ATOM 797 N N . GLU A 1 187 ? 67.197 34.803 87.716 1.00 78.18 187 GLU A N 1
ATOM 798 C CA . GLU A 1 187 ? 67.362 33.354 87.608 1.00 78.00 187 GLU A CA 1
ATOM 799 C C . GLU A 1 187 ? 66.664 32.833 86.358 1.00 77.61 187 GLU A C 1
ATOM 800 O O . GLU A 1 187 ? 67.279 32.169 85.522 1.00 78.25 187 GLU A O 1
ATOM 802 N N . GLU A 1 188 ? 65.377 33.141 86.235 1.00 76.99 188 GLU A N 1
ATOM 803 C CA . GLU A 1 188 ? 64.592 32.704 85.086 1.00 76.04 188 GLU A CA 1
ATOM 804 C C . GLU A 1 188 ? 65.225 33.173 83.781 1.00 73.40 188 GLU A C 1
ATOM 805 O O . GLU A 1 188 ? 65.244 32.438 82.797 1.00 72.95 188 GLU A O 1
ATOM 811 N N . TYR A 1 189 ? 65.745 34.394 83.775 1.00 70.79 189 TYR A N 1
ATOM 812 C CA . TYR A 1 189 ? 66.375 34.930 82.578 1.00 68.57 189 TYR A CA 1
ATOM 813 C C . TYR A 1 189 ? 67.437 33.951 82.113 1.00 68.06 189 TYR A C 1
ATOM 814 O O . TYR A 1 189 ? 67.476 33.579 80.939 1.00 67.72 189 TYR A O 1
ATOM 823 N N . LEU A 1 190 ? 68.292 33.530 83.043 1.00 67.41 190 LEU A N 1
ATOM 824 C CA . LEU A 1 190 ? 69.362 32.586 82.725 1.00 67.57 190 LEU A CA 1
ATOM 825 C C . LEU A 1 190 ? 68.792 31.240 82.301 1.00 67.12 190 LEU A C 1
ATOM 826 O O . LEU A 1 190 ? 69.353 30.559 81.442 1.00 66.32 190 LEU A O 1
ATOM 831 N N . ARG A 1 191 ? 67.674 30.858 82.906 1.00 67.98 191 ARG A N 1
ATOM 832 C CA . ARG A 1 191 ? 67.024 29.606 82.551 1.00 70.10 191 ARG A CA 1
ATOM 833 C C . ARG A 1 191 ? 66.555 29.702 81.096 1.00 70.25 191 ARG A C 1
ATOM 834 O O . ARG A 1 191 ? 66.777 28.781 80.303 1.00 71.02 191 ARG A O 1
ATOM 842 N N . VAL A 1 192 ? 65.908 30.820 80.758 1.00 69.03 192 VAL A N 1
ATOM 843 C CA . VAL A 1 192 ? 65.401 31.064 79.406 1.00 67.60 192 VAL A CA 1
ATOM 844 C C . VAL A 1 192 ? 66.573 31.171 78.441 1.00 67.60 192 VAL A C 1
ATOM 845 O O . VAL A 1 192 ? 66.591 30.525 77.390 1.00 67.75 192 VAL A O 1
ATOM 849 N N . LEU A 1 193 ? 67.554 31.984 78.809 1.00 67.02 193 LEU A N 1
ATOM 850 C CA . LEU A 1 193 ? 68.730 32.177 77.978 1.00 67.21 193 LEU A CA 1
ATOM 851 C C . LEU A 1 193 ? 69.441 30.848 77.735 1.00 67.22 193 LEU A C 1
ATOM 852 O O . LEU A 1 193 ? 70.172 30.691 76.757 1.00 67.90 193 LEU A O 1
ATOM 857 N N . GLY A 1 194 ? 69.222 29.888 78.628 1.00 66.72 194 GLY A N 1
ATOM 858 C CA . GLY A 1 194 ? 69.837 28.584 78.461 1.00 65.32 194 GLY A CA 1
ATOM 859 C C . GLY A 1 194 ? 69.120 27.822 77.364 1.00 64.28 194 GLY A C 1
ATOM 860 O O . GLY A 1 194 ? 69.756 27.249 76.482 1.00 64.67 194 GLY A O 1
ATOM 861 N N . SER A 1 195 ? 67.789 27.824 77.420 1.00 63.35 195 SER A N 1
ATOM 862 C CA . SER A 1 195 ? 66.950 27.147 76.430 1.00 63.02 195 SER A CA 1
ATOM 863 C C . SER A 1 195 ? 67.283 27.613 75.015 1.00 63.51 195 SER A C 1
ATOM 864 O O . SER A 1 195 ? 67.453 26.801 74.099 1.00 63.61 195 SER A O 1
ATOM 867 N N . MET A 1 196 ? 67.356 28.928 74.839 1.00 62.82 196 MET A N 1
ATOM 868 C CA . MET A 1 196 ? 67.661 29.490 73.538 1.00 62.02 196 MET A CA 1
ATOM 869 C C . MET A 1 196 ? 68.996 28.959 73.050 1.00 61.86 196 MET A C 1
ATOM 870 O O . MET A 1 196 ? 69.168 28.692 71.864 1.00 61.92 196 MET A O 1
ATOM 875 N N . CYS A 1 197 ? 69.942 28.789 73.962 1.00 62.20 197 CYS A N 1
ATOM 876 C CA . CYS A 1 197 ? 71.248 28.291 73.569 1.00 63.30 197 CYS A CA 1
ATOM 877 C C . CYS A 1 197 ? 71.230 26.831 73.118 1.00 62.77 197 CYS A C 1
ATOM 878 O O . CYS A 1 197 ? 71.937 26.448 72.178 1.00 61.95 197 CYS A O 1
ATOM 881 N N . GLN A 1 198 ? 70.442 26.009 73.799 1.00 62.04 198 GLN A N 1
ATOM 882 C CA . GLN A 1 198 ? 70.343 24.608 73.418 1.00 62.26 198 GLN A CA 1
ATOM 883 C C . GLN A 1 198 ? 69.837 24.571 71.976 1.00 61.24 198 GLN A C 1
ATOM 884 O O . GLN A 1 198 ? 70.462 23.968 71.102 1.00 61.47 198 GLN A O 1
ATOM 886 N N . LYS A 1 199 ? 68.712 25.242 71.736 1.00 60.16 199 LYS A N 1
ATOM 887 C CA . LYS A 1 199 ? 68.109 25.300 70.407 1.00 58.80 199 LYS A CA 1
ATOM 888 C C . LYS A 1 199 ? 69.087 25.819 69.362 1.00 57.83 199 LYS A C 1
ATOM 889 O O . LYS A 1 199 ? 69.097 25.347 68.230 1.00 55.74 199 LYS A O 1
ATOM 895 N N . LEU A 1 200 ? 69.904 26.797 69.736 1.00 57.49 200 LEU A N 1
ATOM 896 C CA . LEU A 1 200 ? 70.875 27.330 68.800 1.00 59.07 200 LEU A CA 1
ATOM 897 C C . LEU A 1 200 ? 71.898 26.261 68.452 1.00 60.15 200 LEU A C 1
ATOM 898 O O . LEU A 1 200 ? 72.261 26.100 67.288 1.00 59.95 200 LEU A O 1
ATOM 903 N N . LYS A 1 201 ? 72.373 25.534 69.457 1.00 60.64 201 LYS A N 1
ATOM 904 C CA . LYS A 1 201 ? 73.342 24.477 69.202 1.00 61.44 201 LYS A CA 1
ATOM 905 C C . LYS A 1 201 ? 72.636 23.403 68.372 1.00 61.57 201 LYS A C 1
ATOM 906 O O . LYS A 1 201 ? 73.203 22.844 67.430 1.00 60.80 201 LYS A O 1
ATOM 912 N N . SER A 1 202 ? 71.383 23.140 68.723 1.00 61.76 202 SER A N 1
ATOM 913 C CA . SER A 1 202 ? 70.575 22.136 68.037 1.00 63.10 202 SER A CA 1
ATOM 914 C C . SER A 1 202 ? 70.451 22.418 66.547 1.00 62.96 202 SER A C 1
ATOM 915 O O . SER A 1 202 ? 70.166 21.518 65.756 1.00 64.19 202 SER A O 1
ATOM 918 N N . VAL A 1 203 ? 70.655 23.671 66.166 1.00 62.17 203 VAL A N 1
ATOM 919 C CA . VAL A 1 203 ? 70.525 24.061 64.773 1.00 60.63 203 VAL A CA 1
ATOM 920 C C . VAL A 1 203 ? 71.861 24.577 64.234 1.00 60.26 203 VAL A C 1
ATOM 921 O O . VAL A 1 203 ? 71.951 25.083 63.119 1.00 59.50 203 VAL A O 1
ATOM 925 N N . GLN A 1 204 ? 72.903 24.443 65.046 1.00 61.20 204 GLN A N 1
ATOM 926 C CA . GLN A 1 204 ? 74.242 24.884 64.670 1.00 62.07 204 GLN A CA 1
ATOM 927 C C . GLN A 1 204 ? 74.322 26.368 64.351 1.00 60.69 204 GLN A C 1
ATOM 928 O O . GLN A 1 204 ? 74.823 26.768 63.295 1.00 60.13 204 GLN A O 1
ATOM 934 N N . TYR A 1 205 ? 73.815 27.174 65.277 1.00 59.04 205 TYR A N 1
ATOM 935 C CA . TYR A 1 205 ? 73.844 28.617 65.158 1.00 58.41 205 TYR A CA 1
ATOM 936 C C . TYR A 1 205 ? 73.431 29.162 63.787 1.00 57.82 205 TYR A C 1
ATOM 937 O O . TYR A 1 205 ? 73.876 30.239 63.386 1.00 59.05 205 TYR A O 1
ATOM 946 N N . ASN A 1 206 ? 72.583 28.429 63.069 1.00 54.78 206 ASN A N 1
ATOM 947 C CA . ASN A 1 206 ? 72.123 28.880 61.760 1.00 52.08 206 ASN A CA 1
ATOM 948 C C . ASN A 1 206 ? 73.225 29.250 60.780 1.00 50.87 206 ASN A C 1
ATOM 949 O O . ASN A 1 206 ? 72.989 30.026 59.855 1.00 50.08 206 ASN A O 1
ATOM 954 N N . GLY A 1 207 ? 74.421 28.700 60.973 1.00 51.18 207 GLY A N 1
ATOM 955 C CA . GLY A 1 207 ? 75.525 28.994 60.065 1.00 50.38 207 GLY A CA 1
ATOM 956 C C . GLY A 1 207 ? 75.131 28.607 58.653 1.00 49.45 207 GLY A C 1
ATOM 957 O O . GLY A 1 207 ? 75.734 29.021 57.661 1.00 48.51 207 GLY A O 1
ATOM 958 N N . SER A 1 208 ? 74.093 27.788 58.581 1.00 49.95 208 SER A N 1
ATOM 959 C CA . SER A 1 208 ? 73.544 27.315 57.324 1.00 49.40 208 SER A CA 1
ATOM 960 C C . SER A 1 208 ? 73.155 28.482 56.410 1.00 48.55 208 SER A C 1
ATOM 961 O O . SER A 1 208 ? 73.197 28.378 55.186 1.00 47.82 208 SER A O 1
ATOM 964 N N . TYR A 1 209 ? 72.788 29.606 57.011 1.00 49.28 209 TYR A N 1
ATOM 965 C CA . TYR A 1 209 ? 72.396 30.769 56.231 1.00 50.09 209 TYR A CA 1
ATOM 966 C C . TYR A 1 209 ? 73.423 31.212 55.194 1.00 50.36 209 TYR A C 1
ATOM 967 O O . TYR A 1 209 ? 73.044 31.693 54.133 1.00 51.23 209 TYR A O 1
ATOM 976 N N . PHE A 1 210 ? 74.714 31.061 55.489 1.00 51.67 210 PHE A N 1
ATOM 977 C CA . PHE A 1 210 ? 75.748 31.514 54.552 1.00 52.65 210 PHE A CA 1
ATOM 978 C C . PHE A 1 210 ? 76.348 30.482 53.628 1.00 53.76 210 PHE A C 1
ATOM 979 O O . PHE A 1 210 ? 77.048 30.849 52.688 1.00 54.08 210 PHE A O 1
ATOM 987 N N . ASP A 1 211 ? 76.100 29.199 53.864 1.00 55.56 211 ASP A N 1
ATOM 988 C CA . ASP A 1 211 ? 76.720 28.216 52.992 1.00 56.85 211 ASP A CA 1
ATOM 989 C C . ASP A 1 211 ? 75.847 27.614 51.898 1.00 57.28 211 ASP A C 1
ATOM 990 O O . ASP A 1 211 ? 74.804 27.010 52.160 1.00 57.77 211 ASP A O 1
ATOM 995 N N . ARG A 1 212 ? 76.272 27.834 50.654 1.00 56.89 212 ARG A N 1
ATOM 996 C CA . ARG A 1 212 ? 75.570 27.298 49.504 1.00 57.95 212 ARG A CA 1
ATOM 997 C C . ARG A 1 212 ? 75.610 25.794 49.699 1.00 59.93 212 ARG A C 1
ATOM 998 O O . ARG A 1 212 ? 76.223 25.299 50.645 1.00 62.02 212 ARG A O 1
ATOM 1006 N N . GLY A 1 213 ? 74.969 25.036 48.836 1.00 60.84 213 GLY A N 1
ATOM 1007 C CA . GLY A 1 213 ? 75.017 23.604 49.069 1.00 61.68 213 GLY A CA 1
ATOM 1008 C C . GLY A 1 213 ? 74.344 23.168 50.370 1.00 60.95 213 GLY A C 1
ATOM 1009 O O . GLY A 1 213 ? 74.708 22.154 50.948 1.00 61.92 213 GLY A O 1
ATOM 1010 N N . ALA A 1 214 ? 73.375 23.942 50.843 1.00 60.76 214 ALA A N 1
ATOM 1011 C CA . ALA A 1 214 ? 72.628 23.588 52.041 1.00 60.32 214 ALA A CA 1
ATOM 1012 C C . ALA A 1 214 ? 71.166 23.546 51.586 1.00 61.06 214 ALA A C 1
ATOM 1013 O O . ALA A 1 214 ? 70.839 24.089 50.529 1.00 60.20 214 ALA A O 1
ATOM 1015 N N . GLU A 1 215 ? 70.296 22.889 52.352 1.00 62.90 215 GLU A N 1
ATOM 1016 C CA . GLU A 1 215 ? 68.879 22.817 51.999 1.00 64.72 215 GLU A CA 1
ATOM 1017 C C . GLU A 1 215 ? 68.451 24.216 51.527 1.00 64.32 215 GLU A C 1
ATOM 1018 O O . GLU A 1 215 ? 68.815 25.219 52.144 1.00 65.29 215 GLU A O 1
ATOM 1024 N N . ALA A 1 216 ? 67.691 24.283 50.437 1.00 62.48 216 ALA A N 1
ATOM 1025 C CA . ALA A 1 216 ? 67.244 25.554 49.882 1.00 59.79 216 ALA A CA 1
ATOM 1026 C C . ALA A 1 216 ? 66.399 26.384 50.845 1.00 59.93 216 ALA A C 1
ATOM 1027 O O . ALA A 1 216 ? 66.199 27.582 50.636 1.00 60.24 216 ALA A O 1
ATOM 1029 N N . SER A 1 217 ? 65.898 25.760 51.900 1.00 59.44 217 SER A N 1
ATOM 1030 C CA . SER A 1 217 ? 65.077 26.487 52.862 1.00 60.40 217 SER A CA 1
ATOM 1031 C C . SER A 1 217 ? 65.940 26.990 54.003 1.00 59.35 217 SER A C 1
ATOM 1032 O O . SER A 1 217 ? 65.427 27.489 55.002 1.00 59.90 217 SER A O 1
ATOM 1035 N N . SER A 1 218 ? 67.250 26.846 53.851 1.00 57.92 218 SER A N 1
ATOM 1036 C CA . SER A 1 218 ? 68.188 27.246 54.887 1.00 56.29 218 SER A CA 1
ATOM 1037 C C . SER A 1 218 ? 69.138 28.328 54.436 1.00 55.53 218 SER A C 1
ATOM 1038 O O . SER A 1 218 ? 69.442 29.248 55.194 1.00 56.98 218 SER A O 1
ATOM 1041 N N . ARG A 1 219 ? 69.630 28.208 53.210 1.00 53.16 219 ARG A N 1
ATOM 1042 C CA . ARG A 1 219 ? 70.569 29.184 52.719 1.00 51.13 219 ARG A CA 1
ATOM 1043 C C . ARG A 1 219 ? 69.915 30.498 52.364 1.00 50.72 219 ARG A C 1
ATOM 1044 O O . ARG A 1 219 ? 68.708 30.569 52.148 1.00 52.34 219 ARG A O 1
ATOM 1052 N N . LEU A 1 220 ? 70.723 31.548 52.340 1.00 49.96 220 LEU A N 1
ATOM 1053 C CA . LEU A 1 220 ? 70.251 32.877 51.996 1.00 49.65 220 LEU A CA 1
ATOM 1054 C C . LEU A 1 220 ? 70.760 33.192 50.589 1.00 50.37 220 LEU A C 1
ATOM 1055 O O . LEU A 1 220 ? 70.439 34.231 50.007 1.00 51.20 220 LEU A O 1
ATOM 1060 N N . CYS A 1 221 ? 71.533 32.263 50.038 1.00 50.18 221 CYS A N 1
ATOM 1061 C CA . CYS A 1 221 ? 72.115 32.436 48.711 1.00 51.28 221 CYS A CA 1
ATOM 1062 C C . CYS A 1 221 ? 71.702 31.340 47.734 1.00 50.92 221 CYS A C 1
ATOM 1063 O O . CYS A 1 221 ? 71.093 30.334 48.122 1.00 49.60 221 CYS A O 1
ATOM 1066 N N . THR A 1 222 ? 72.050 31.550 46.464 1.00 50.42 222 THR A N 1
ATOM 1067 C CA . THR A 1 222 ? 71.773 30.585 45.418 1.00 50.45 222 THR A CA 1
ATOM 1068 C C . THR A 1 222 ? 72.813 29.505 45.636 1.00 51.67 222 THR A C 1
ATOM 1069 O O . THR A 1 222 ? 73.784 29.711 46.366 1.00 50.55 222 THR A O 1
ATOM 1073 N N . PRO A 1 223 ? 72.631 28.334 45.009 1.00 53.42 223 PRO A N 1
ATOM 1074 C CA . PRO A 1 223 ? 73.618 27.273 45.209 1.00 54.02 223 PRO A CA 1
ATOM 1075 C C . PRO A 1 223 ? 74.994 27.627 44.665 1.00 54.19 223 PRO A C 1
ATOM 1076 O O . PRO A 1 223 ? 75.950 26.883 44.861 1.00 54.69 223 PRO A O 1
ATOM 1080 N N . GLU A 1 224 ? 75.091 28.775 44.001 1.00 55.50 224 GLU A N 1
ATOM 1081 C CA . GLU A 1 224 ? 76.368 29.237 43.454 1.00 57.82 224 GLU A CA 1
ATOM 1082 C C . GLU A 1 224 ? 77.047 30.201 44.428 1.00 57.15 224 GLU A C 1
ATOM 1083 O O . GLU A 1 224 ? 78.206 30.576 44.239 1.00 58.62 224 GLU A O 1
ATOM 1089 N N . GLY A 1 225 ? 76.321 30.605 45.465 1.00 55.36 225 GLY A N 1
ATOM 1090 C CA . GLY A 1 225 ? 76.886 31.517 46.441 1.00 53.79 225 GLY A CA 1
ATOM 1091 C C . GLY A 1 225 ? 76.490 32.980 46.290 1.00 53.23 225 GLY A C 1
ATOM 1092 O O . GLY A 1 225 ? 77.102 33.841 46.924 1.00 53.31 225 GLY A O 1
ATOM 1093 N N . TRP A 1 226 ? 75.476 33.276 45.475 1.00 51.13 226 TRP A N 1
ATOM 1094 C CA . TRP A 1 226 ? 75.035 34.662 45.286 1.00 50.54 226 TRP A CA 1
ATOM 1095 C C . TRP A 1 226 ? 73.993 35.176 46.291 1.00 50.10 226 TRP A C 1
ATOM 1096 O O . TRP A 1 226 ? 72.889 34.629 46.387 1.00 50.11 226 TRP A O 1
ATOM 1107 N N . PHE A 1 227 ? 74.341 36.235 47.027 1.00 48.12 227 PHE A N 1
ATOM 1108 C CA . PHE A 1 227 ? 73.426 36.832 47.998 1.00 46.09 227 PHE A CA 1
ATOM 1109 C C . PHE A 1 227 ? 72.869 38.137 47.442 1.00 47.18 227 PHE A C 1
ATOM 1110 O O . PHE A 1 227 ? 73.574 38.881 46.760 1.00 47.40 227 PHE A O 1
ATOM 1118 N N . SER A 1 228 ? 71.598 38.412 47.725 1.00 48.79 228 SER A N 1
ATOM 1119 C CA . SER A 1 228 ? 70.957 39.635 47.256 1.00 48.63 228 SER A CA 1
ATOM 1120 C C . SER A 1 228 ? 70.586 40.495 48.434 1.00 49.69 228 SER A C 1
ATOM 1121 O O . SER A 1 228 ? 70.050 40.005 49.428 1.00 50.70 228 SER A O 1
ATOM 1124 N N . CYS A 1 229 ? 70.875 41.783 48.336 1.00 49.78 229 CYS A N 1
ATOM 1125 C CA . CYS A 1 229 ? 70.529 42.679 49.422 1.00 49.97 229 CYS A CA 1
ATOM 1126 C C . CYS A 1 229 ? 69.006 42.638 49.529 1.00 52.28 229 CYS A C 1
ATOM 1127 O O . CYS A 1 229 ? 68.307 42.673 48.514 1.00 54.43 229 CYS A O 1
ATOM 1130 N N . GLN A 1 230 ? 68.481 42.543 50.743 1.00 53.64 230 GLN A N 1
ATOM 1131 C CA . GLN A 1 230 ? 67.038 42.525 50.903 1.00 54.64 230 GLN A CA 1
ATOM 1132 C C . GLN A 1 230 ? 66.514 43.941 51.148 1.00 55.03 230 GLN A C 1
ATOM 1133 O O . GLN A 1 230 ? 65.390 44.115 51.623 1.00 56.70 230 GLN A O 1
ATOM 1139 N N . GLY A 1 231 ? 67.335 44.945 50.828 1.00 53.68 231 GLY A N 1
ATOM 1140 C CA . GLY A 1 231 ? 66.954 46.339 51.018 1.00 52.02 231 GLY A CA 1
ATOM 1141 C C . GLY A 1 231 ? 66.837 46.737 52.479 1.00 52.07 231 GLY A C 1
ATOM 1142 O O . GLY A 1 231 ? 66.858 45.870 53.353 1.00 52.80 231 GLY A O 1
ATOM 1143 N N . PRO A 1 232 ? 66.716 48.034 52.793 1.00 51.71 232 PRO A N 1
ATOM 1144 C CA . PRO A 1 232 ? 66.603 48.390 54.210 1.00 53.77 232 PRO A CA 1
ATOM 1145 C C . PRO A 1 232 ? 65.413 47.725 54.914 1.00 57.26 232 PRO A C 1
ATOM 1146 O O . PRO A 1 232 ? 64.519 47.173 54.267 1.00 57.54 232 PRO A O 1
ATOM 1150 N N . PHE A 1 233 ? 65.412 47.785 56.244 1.00 61.03 233 PHE A N 1
ATOM 1151 C CA . PHE A 1 233 ? 64.366 47.172 57.065 1.00 63.65 233 PHE A CA 1
ATOM 1152 C C . PHE A 1 233 ? 62.953 47.669 56.777 1.00 65.75 233 PHE A C 1
ATOM 1153 O O . PHE A 1 233 ? 61.991 46.897 56.859 1.00 67.07 233 PHE A O 1
ATOM 1161 N N . ASP A 1 234 ? 62.832 48.953 56.447 1.00 66.61 234 ASP A N 1
ATOM 1162 C CA . ASP A 1 234 ? 61.537 49.560 56.173 1.00 66.28 234 ASP A CA 1
ATOM 1163 C C . ASP A 1 234 ? 61.120 49.534 54.700 1.00 66.36 234 ASP A C 1
ATOM 1164 O O . ASP A 1 234 ? 60.259 50.304 54.286 1.00 67.20 234 ASP A O 1
ATOM 1169 N N . LEU A 1 235 ? 61.735 48.666 53.905 1.00 66.27 235 LEU A N 1
ATOM 1170 C CA . LEU A 1 235 ? 61.377 48.547 52.494 1.00 66.35 235 LEU A CA 1
ATOM 1171 C C . LEU A 1 235 ? 61.262 47.086 52.094 1.00 66.91 235 LEU A C 1
ATOM 1172 O O . LEU A 1 235 ? 61.788 46.198 52.771 1.00 67.43 235 LEU A O 1
ATOM 1177 N N . GLU A 1 236 ? 60.574 46.846 50.984 1.00 67.84 236 GLU A N 1
ATOM 1178 C CA . GLU A 1 236 ? 60.347 45.491 50.492 1.00 68.16 236 GLU A CA 1
ATOM 1179 C C . GLU A 1 236 ? 61.546 44.878 49.767 1.00 67.85 236 GLU A C 1
ATOM 1180 O O . GLU A 1 236 ? 61.809 43.683 49.903 1.00 67.50 236 GLU A O 1
ATOM 1182 N N . SER A 1 237 ? 62.278 45.696 49.013 1.00 67.91 237 SER A N 1
ATOM 1183 C CA . SER A 1 237 ? 63.429 45.205 48.258 1.00 67.61 237 SER A CA 1
ATOM 1184 C C . SER A 1 237 ? 64.547 46.240 48.125 1.00 66.18 237 SER A C 1
ATOM 1185 O O . SER A 1 237 ? 64.364 47.404 48.473 1.00 66.49 237 SER A O 1
ATOM 1188 N N . CYS A 1 238 ? 65.700 45.809 47.611 1.00 64.53 238 CYS A N 1
ATOM 1189 C CA . CYS A 1 238 ? 66.848 46.702 47.435 1.00 61.98 238 CYS A CA 1
ATOM 1190 C C . CYS A 1 238 ? 66.733 47.481 46.138 1.00 61.53 238 CYS A C 1
ATOM 1191 O O . CYS A 1 238 ? 66.849 46.922 45.049 1.00 61.76 238 CYS A O 1
ATOM 1194 N N . LEU A 1 239 ? 66.518 48.783 46.256 1.00 61.27 239 LEU A N 1
ATOM 1195 C CA . LEU A 1 239 ? 66.382 49.632 45.080 1.00 60.86 239 LEU A CA 1
ATOM 1196 C C . LEU A 1 239 ? 67.641 49.691 44.226 1.00 59.20 239 LEU A C 1
ATOM 1197 O O . LEU A 1 239 ? 67.556 49.905 43.022 1.00 58.90 239 LEU A O 1
ATOM 1202 N N . SER A 1 240 ? 68.803 49.502 44.844 1.00 58.27 240 SER A N 1
ATOM 1203 C CA . SER A 1 240 ? 70.066 49.546 44.111 1.00 57.78 240 SER A CA 1
ATOM 1204 C C . SER A 1 240 ? 70.387 48.182 43.513 1.00 58.18 240 SER A C 1
ATOM 1205 O O . SER A 1 240 ? 71.204 48.066 42.595 1.00 57.81 240 SER A O 1
ATOM 1208 N N . LYS A 1 241 ? 69.728 47.154 44.038 1.00 58.76 241 LYS A N 1
ATOM 1209 C CA . LYS A 1 241 ? 69.921 45.781 43.583 1.00 58.14 241 LYS A CA 1
ATOM 1210 C C . LYS A 1 241 ? 71.325 45.253 43.854 1.00 55.71 241 LYS A C 1
ATOM 1211 O O . LYS A 1 241 ? 71.993 44.734 42.959 1.00 56.38 241 LYS A O 1
ATOM 1217 N N . HIS A 1 242 ? 71.752 45.386 45.103 1.00 53.44 242 HIS A N 1
ATOM 1218 C CA . HIS A 1 242 ? 73.063 44.939 45.551 1.00 51.25 242 HIS A CA 1
ATOM 1219 C C . HIS A 1 242 ? 73.133 43.427 45.617 1.00 51.83 242 HIS A C 1
ATOM 1220 O O . HIS A 1 242 ? 72.199 42.785 46.096 1.00 55.20 242 HIS A O 1
ATOM 1227 N N . SER A 1 243 ? 74.231 42.855 45.143 1.00 51.23 243 SER A N 1
ATOM 1228 C CA . SER A 1 243 ? 74.426 41.414 45.225 1.00 50.83 243 SER A CA 1
ATOM 1229 C C . SER A 1 243 ? 75.897 41.193 45.549 1.00 50.58 243 SER A C 1
ATOM 1230 O O . SER A 1 243 ? 76.689 42.132 45.546 1.00 50.54 243 SER A O 1
ATOM 1233 N N . ILE A 1 244 ? 76.272 39.960 45.842 1.00 50.96 244 ILE A N 1
ATOM 1234 C CA . ILE A 1 244 ? 77.656 39.687 46.177 1.00 51.04 244 ILE A CA 1
ATOM 1235 C C . ILE A 1 244 ? 77.865 38.190 46.279 1.00 52.85 244 ILE A C 1
ATOM 1236 O O . ILE A 1 244 ? 77.003 37.476 46.797 1.00 53.24 244 ILE A O 1
ATOM 1241 N N . ASN A 1 245 ? 78.999 37.712 45.773 1.00 53.82 245 ASN A N 1
ATOM 1242 C CA . ASN A 1 245 ? 79.298 36.290 45.850 1.00 54.18 245 ASN A CA 1
ATOM 1243 C C . ASN A 1 245 ? 80.619 36.125 46.575 1.00 54.82 245 ASN A C 1
ATOM 1244 O O . ASN A 1 245 ? 81.683 36.052 45.959 1.00 57.21 245 ASN A O 1
ATOM 1249 N N . PRO A 1 246 ? 80.566 36.056 47.910 1.00 55.34 246 PRO A N 1
ATOM 1250 C CA . PRO A 1 246 ? 81.774 35.902 48.728 1.00 55.44 246 PRO A CA 1
ATOM 1251 C C . PRO A 1 246 ? 82.611 34.675 48.377 1.00 56.05 246 PRO A C 1
ATOM 1252 O O . PRO A 1 246 ? 83.754 34.566 48.802 1.00 56.13 246 PRO A O 1
ATOM 1256 N N . TYR A 1 247 ? 82.049 33.759 47.596 1.00 57.30 247 TYR A N 1
ATOM 1257 C CA . TYR A 1 247 ? 82.770 32.543 47.243 1.00 59.51 247 TYR A CA 1
ATOM 1258 C C . TYR A 1 247 ? 83.768 32.625 46.098 1.00 61.60 247 TYR A C 1
ATOM 1259 O O . TYR A 1 247 ? 84.588 31.714 45.940 1.00 63.41 247 TYR A O 1
ATOM 1268 N N . GLY A 1 248 ? 83.734 33.677 45.294 1.00 62.07 248 GLY A N 1
ATOM 1269 C CA . GLY A 1 248 ? 84.663 33.671 44.180 1.00 64.51 248 GLY A CA 1
ATOM 1270 C C . GLY A 1 248 ? 85.798 34.661 44.177 1.00 65.01 248 GLY A C 1
ATOM 1271 O O . GLY A 1 248 ? 86.296 35.008 43.105 1.00 66.95 248 GLY A O 1
ATOM 1272 N N . ASN A 1 249 ? 86.263 35.076 45.347 1.00 64.48 249 ASN A N 1
ATOM 1273 C CA . ASN A 1 249 ? 87.297 36.092 45.366 1.00 62.29 249 ASN A CA 1
ATOM 1274 C C . ASN A 1 249 ? 87.648 36.401 46.821 1.00 62.21 249 ASN A C 1
ATOM 1275 O O . ASN A 1 249 ? 86.771 36.424 47.685 1.00 62.62 249 ASN A O 1
ATOM 1280 N N . ARG A 1 250 ? 88.927 36.633 47.097 1.00 61.34 250 ARG A N 1
ATOM 1281 C CA . ARG A 1 250 ? 89.364 36.942 48.454 1.00 58.83 250 ARG A CA 1
ATOM 1282 C C . ARG A 1 250 ? 88.770 38.262 48.921 1.00 58.35 250 ARG A C 1
ATOM 1283 O O . ARG A 1 250 ? 88.210 38.353 50.008 1.00 58.01 250 ARG A O 1
ATOM 1291 N N . GLU A 1 251 ? 88.904 39.290 48.096 1.00 58.82 251 GLU A N 1
ATOM 1292 C CA . GLU A 1 251 ? 88.379 40.603 48.433 1.00 60.20 251 GLU A CA 1
ATOM 1293 C C . GLU A 1 251 ? 86.867 40.525 48.610 1.00 60.92 251 GLU A C 1
ATOM 1294 O O . GLU A 1 251 ? 86.280 41.247 49.422 1.00 62.19 251 GLU A O 1
ATOM 1300 N N . SER A 1 252 ? 86.244 39.638 47.841 1.00 59.60 252 SER A N 1
ATOM 1301 C CA . SER A 1 252 ? 84.807 39.434 47.900 1.00 56.78 252 SER A CA 1
ATOM 1302 C C . SER A 1 252 ? 84.433 38.836 49.257 1.00 54.66 252 SER A C 1
ATOM 1303 O O . SER A 1 252 ? 83.447 39.222 49.876 1.00 55.31 252 SER A O 1
ATOM 1306 N N . ARG A 1 253 ? 85.240 37.897 49.723 1.00 52.01 253 ARG A N 1
ATOM 1307 C CA . ARG A 1 253 ? 85.016 37.259 51.012 1.00 51.82 253 ARG A CA 1
ATOM 1308 C C . ARG A 1 253 ? 85.066 38.275 52.163 1.00 51.71 253 ARG A C 1
ATOM 1309 O O . ARG A 1 253 ? 84.332 38.171 53.149 1.00 52.45 253 ARG A O 1
ATOM 1317 N N . ILE A 1 254 ? 85.952 39.254 52.027 1.00 51.89 254 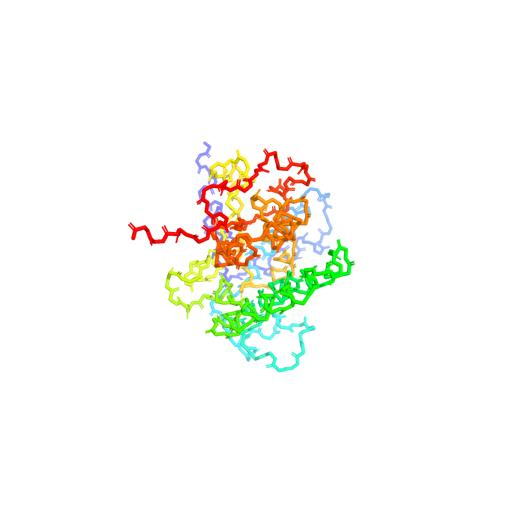ILE A N 1
ATOM 1318 C CA . ILE A 1 254 ? 86.150 40.294 53.036 1.00 49.15 254 ILE A CA 1
ATOM 1319 C C . ILE A 1 254 ? 85.059 41.364 53.006 1.00 49.18 254 ILE A C 1
ATOM 1320 O O . ILE A 1 254 ? 84.636 41.857 54.058 1.00 49.00 254 ILE A O 1
ATOM 1325 N N . LEU A 1 255 ? 84.619 41.740 51.807 1.00 48.21 255 LEU A N 1
ATOM 1326 C CA . LEU A 1 255 ? 83.571 42.743 51.684 1.00 48.81 255 LEU A CA 1
ATOM 1327 C C . LEU A 1 255 ? 82.291 42.223 52.338 1.00 49.74 255 LEU A C 1
ATOM 1328 O O . LEU A 1 255 ? 81.524 42.982 52.930 1.00 50.20 255 LEU A O 1
ATOM 1333 N N . PHE A 1 256 ? 82.075 40.917 52.250 1.00 50.02 256 PHE A N 1
ATOM 1334 C CA . PHE A 1 256 ? 80.902 40.318 52.845 1.00 50.03 256 PHE A CA 1
ATOM 1335 C C . PHE A 1 256 ? 80.883 40.626 54.350 1.00 50.80 256 PHE A C 1
ATOM 1336 O O . PHE A 1 256 ? 79.865 40.468 55.024 1.00 51.56 256 PHE A O 1
ATOM 1344 N N . SER A 1 257 ? 82.018 41.067 54.878 1.00 51.81 257 SER A N 1
ATOM 1345 C CA . SER A 1 257 ? 82.105 41.423 56.295 1.00 52.75 257 SER A CA 1
ATOM 1346 C C . SER A 1 257 ? 81.290 42.678 56.534 1.00 52.23 257 SER A C 1
ATOM 1347 O O . SER A 1 257 ? 80.772 42.891 57.631 1.00 51.97 257 SER A O 1
ATOM 1350 N N . THR A 1 258 ? 81.197 43.511 55.503 1.00 50.00 258 THR A N 1
ATOM 1351 C CA . THR A 1 258 ? 80.456 44.749 55.605 1.00 50.75 258 THR A CA 1
ATOM 1352 C C . THR A 1 258 ? 78.957 44.543 55.439 1.00 50.51 258 THR A C 1
ATOM 1353 O O . THR A 1 258 ? 78.166 45.412 55.819 1.00 48.88 258 THR A O 1
ATOM 1357 N N . TRP A 1 259 ? 78.568 43.404 54.865 1.00 50.55 259 TRP A N 1
ATOM 1358 C CA . TRP A 1 259 ? 77.151 43.088 54.708 1.00 50.87 259 TRP A CA 1
ATOM 1359 C C . TRP A 1 259 ? 76.671 42.679 56.084 1.00 51.79 259 TRP A C 1
ATOM 1360 O O . TRP A 1 259 ? 77.294 41.852 56.744 1.00 54.01 259 TRP A O 1
ATOM 1371 N N . ASN A 1 260 ? 75.557 43.254 56.507 1.00 51.53 260 ASN A N 1
ATOM 1372 C CA . ASN A 1 260 ? 75.032 43.013 57.836 1.00 51.28 260 ASN A CA 1
ATOM 1373 C C . ASN A 1 260 ? 73.736 42.177 57.887 1.00 50.07 260 ASN A C 1
ATOM 1374 O O . ASN A 1 260 ? 72.951 42.185 56.938 1.00 50.28 260 ASN A O 1
ATOM 1379 N N . LEU A 1 261 ? 73.545 41.425 58.975 1.00 47.63 261 LEU A N 1
ATOM 1380 C CA . LEU A 1 261 ? 72.308 40.662 59.207 1.00 45.96 261 LEU A CA 1
ATOM 1381 C C . LEU A 1 261 ? 71.546 41.583 60.173 1.00 46.35 261 LEU A C 1
ATOM 1382 O O . LEU A 1 261 ? 71.659 41.461 61.395 1.00 46.69 261 LEU A O 1
ATOM 1387 N N . ASP A 1 262 ? 70.782 42.512 59.613 1.00 46.60 262 ASP A N 1
ATOM 1388 C CA . ASP A 1 262 ? 70.077 43.517 60.396 1.00 48.02 262 ASP A CA 1
ATOM 1389 C C . ASP A 1 262 ? 68.718 43.105 60.962 1.00 47.49 262 ASP A C 1
ATOM 1390 O O . ASP A 1 262 ? 67.842 42.648 60.228 1.00 48.46 262 ASP A O 1
ATOM 1395 N N . HIS A 1 263 ? 68.560 43.258 62.277 1.00 46.46 263 HIS A N 1
ATOM 1396 C CA . HIS A 1 263 ? 67.306 42.931 62.952 1.00 47.33 263 HIS A CA 1
ATOM 1397 C C . HIS A 1 263 ? 66.238 43.974 62.599 1.00 47.27 263 HIS A C 1
ATOM 1398 O O . HIS A 1 263 ? 66.444 45.173 62.822 1.00 47.04 263 HIS A O 1
ATOM 1405 N N . ILE A 1 264 ? 65.104 43.527 62.063 1.00 45.77 264 ILE A N 1
ATOM 1406 C CA . ILE A 1 264 ? 64.033 44.445 61.713 1.00 45.55 264 ILE A CA 1
ATOM 1407 C C . ILE A 1 264 ? 63.506 45.088 62.989 1.00 46.99 264 ILE A C 1
ATOM 1408 O O . ILE A 1 264 ? 63.358 46.304 63.068 1.00 47.98 264 ILE A O 1
ATOM 1413 N N . ILE A 1 265 ? 63.200 44.271 63.987 1.00 47.63 265 ILE A N 1
ATOM 1414 C CA . ILE A 1 265 ? 62.769 44.795 65.272 1.00 48.37 265 ILE A CA 1
ATOM 1415 C C . ILE A 1 265 ? 64.108 44.786 66.010 1.00 50.77 265 ILE A C 1
ATOM 1416 O O . ILE A 1 265 ? 64.632 43.719 66.348 1.00 51.90 265 ILE A O 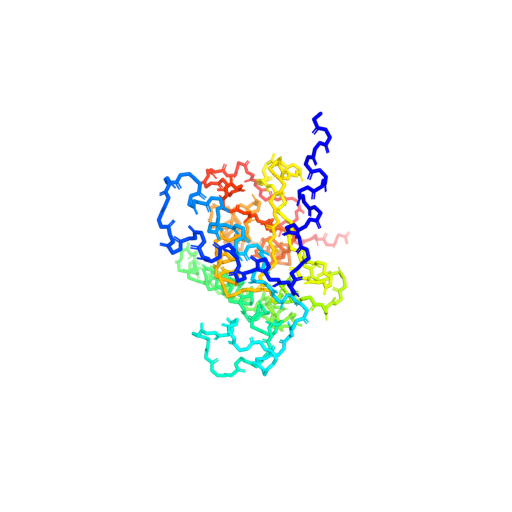1
ATOM 1421 N N . GLU A 1 266 ? 64.675 45.973 66.218 1.00 53.15 266 GLU A N 1
ATOM 1422 C CA . GLU A 1 266 ? 65.978 46.120 66.861 1.00 53.34 266 GLU A CA 1
ATOM 1423 C C . GLU A 1 266 ? 66.124 45.243 68.085 1.00 53.67 266 GLU A C 1
ATOM 1424 O O . GLU A 1 266 ? 65.271 45.241 68.972 1.00 53.32 266 GLU A O 1
ATOM 1430 N N . LYS A 1 267 ? 67.222 44.505 68.148 1.00 53.61 267 LYS A N 1
ATOM 1431 C CA . LYS A 1 267 ? 67.403 43.604 69.262 1.00 55.41 267 LYS A CA 1
ATOM 1432 C C . LYS A 1 267 ? 67.855 44.266 70.545 1.00 55.42 267 LYS A C 1
ATOM 1433 O O . LYS A 1 267 ? 67.320 43.977 71.615 1.00 55.59 267 LYS A O 1
ATOM 1439 N N . LYS A 1 268 ? 68.835 45.151 70.454 1.00 56.63 268 LYS A N 1
ATOM 1440 C CA . LYS A 1 268 ? 69.334 45.803 71.659 1.00 59.33 268 LYS A CA 1
ATOM 1441 C C . LYS A 1 268 ? 68.356 46.872 72.112 1.00 57.56 268 LYS A C 1
ATOM 1442 O O . LYS A 1 268 ? 68.011 46.975 73.281 1.00 54.69 268 LYS A O 1
ATOM 1448 N N . ARG A 1 269 ? 67.905 47.658 71.151 1.00 58.83 269 ARG A N 1
ATOM 1449 C CA . ARG A 1 269 ? 66.975 48.739 71.402 1.00 60.35 269 ARG A CA 1
ATOM 1450 C C . ARG A 1 269 ? 65.616 48.257 71.932 1.00 59.13 269 ARG A C 1
ATOM 1451 O O . ARG A 1 269 ? 65.105 48.835 72.888 1.00 58.89 269 ARG A O 1
ATOM 1459 N N . THR A 1 270 ? 65.051 47.194 71.340 1.00 57.29 270 THR A N 1
ATOM 1460 C CA . THR A 1 270 ? 63.726 46.695 71.746 1.00 55.44 270 THR A CA 1
ATOM 1461 C C . THR A 1 270 ? 63.487 45.224 72.136 1.00 53.27 270 THR A C 1
ATOM 1462 O O . THR A 1 270 ? 62.817 44.948 73.136 1.00 52.53 270 THR A O 1
ATOM 1466 N N . VAL A 1 271 ? 64.006 44.273 71.370 1.00 51.12 271 VAL A N 1
ATOM 1467 C CA . VAL A 1 271 ? 63.765 42.865 71.703 1.00 48.77 271 VAL A CA 1
ATOM 1468 C C . VAL A 1 271 ? 64.320 42.394 73.050 1.00 48.69 271 VAL A C 1
ATOM 1469 O O . VAL A 1 271 ? 63.587 41.837 73.862 1.00 49.15 271 VAL A O 1
ATOM 1473 N N . VAL A 1 272 ? 65.611 42.604 73.293 1.00 47.82 272 VAL A N 1
ATOM 1474 C CA . VAL A 1 272 ? 66.205 42.156 74.551 1.00 44.87 272 VAL A CA 1
ATOM 1475 C C . VAL A 1 272 ? 65.475 42.750 75.741 1.00 43.31 272 VAL A C 1
ATOM 1476 O O . VAL A 1 272 ? 64.975 42.019 76.588 1.00 43.07 272 VAL A O 1
ATOM 1480 N N . PRO A 1 273 ? 65.392 44.084 75.821 1.00 42.98 273 PRO A N 1
ATOM 1481 C CA . PRO A 1 273 ? 64.693 44.705 76.949 1.00 44.23 273 PRO A CA 1
ATOM 1482 C C . PRO A 1 273 ? 63.241 44.207 77.100 1.00 46.79 273 PRO A C 1
ATOM 1483 O O . PRO A 1 273 ? 62.789 43.946 78.221 1.00 48.73 273 PRO A O 1
ATOM 1487 N N . THR A 1 274 ? 62.511 44.057 75.994 1.00 46.75 274 THR A N 1
ATOM 1488 C CA . THR A 1 274 ? 61.148 43.532 76.085 1.00 46.65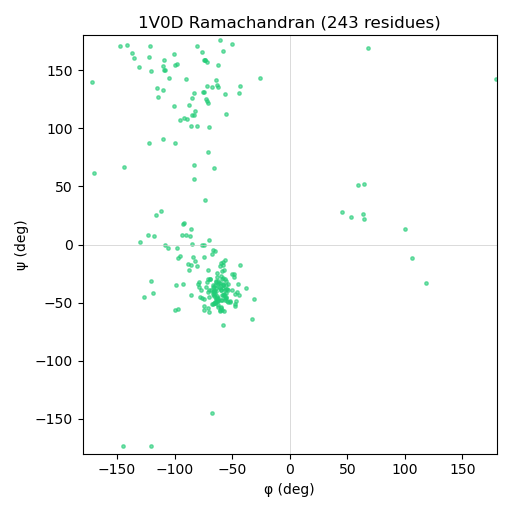 274 THR A CA 1
ATOM 1489 C C . THR A 1 274 ? 61.213 42.130 76.704 1.00 47.55 274 THR A C 1
ATOM 1490 O O . THR A 1 274 ? 60.362 41.748 77.512 1.00 46.55 274 THR A O 1
ATOM 1494 N N . LEU A 1 275 ? 62.238 41.373 76.312 1.00 48.73 275 LEU A N 1
ATOM 1495 C CA . LEU A 1 275 ? 62.458 40.019 76.808 1.00 48.90 275 LEU A CA 1
ATOM 1496 C C . LEU A 1 275 ? 62.609 40.069 78.317 1.00 50.77 275 LEU A C 1
ATOM 1497 O O . LEU A 1 275 ? 61.977 39.291 79.043 1.00 51.24 275 LEU A O 1
ATOM 1502 N N . ALA A 1 276 ? 63.439 40.997 78.790 1.00 51.79 276 ALA A N 1
ATOM 1503 C CA . ALA A 1 276 ? 63.663 41.163 80.227 1.00 53.81 276 ALA A CA 1
ATOM 1504 C C . ALA A 1 276 ? 62.344 41.507 80.907 1.00 55.67 276 ALA A C 1
ATOM 1505 O O . ALA A 1 276 ? 61.908 40.814 81.830 1.00 57.01 276 ALA A O 1
ATOM 1507 N N . GLU A 1 277 ? 61.706 42.577 80.441 1.00 56.09 277 GLU A N 1
ATOM 1508 C CA . GLU A 1 277 ? 60.438 43.006 81.003 1.00 57.03 277 GLU A CA 1
ATOM 1509 C C . GLU A 1 277 ? 59.391 41.884 81.019 1.00 5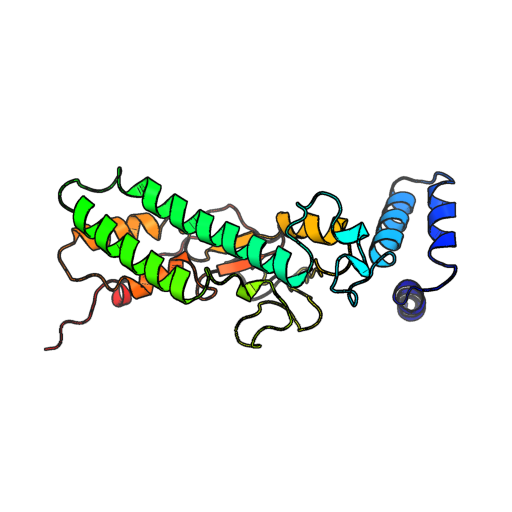6.10 277 GLU A C 1
ATOM 1510 O O . GLU A 1 277 ? 58.646 41.743 81.991 1.00 55.71 277 GLU A O 1
ATOM 1516 N N . ALA A 1 278 ? 59.351 41.074 79.963 1.00 55.58 278 ALA A N 1
ATOM 1517 C CA . ALA A 1 278 ? 58.383 39.974 79.878 1.00 55.60 278 ALA A CA 1
ATOM 1518 C C . ALA A 1 278 ? 58.641 38.890 80.920 1.00 55.20 278 ALA A C 1
ATOM 1519 O O . ALA A 1 278 ? 57.708 38.301 81.462 1.00 54.62 278 ALA A O 1
ATOM 1521 N N . ILE A 1 279 ? 59.913 38.625 81.192 1.00 55.04 279 ILE A N 1
ATOM 1522 C CA . ILE A 1 279 ? 60.283 37.619 82.175 1.00 54.45 279 ILE A CA 1
ATOM 1523 C C . ILE A 1 279 ? 59.964 38.080 83.593 1.00 55.18 279 ILE A C 1
ATOM 1524 O O . ILE A 1 279 ? 59.812 37.262 84.496 1.00 56.32 279 ILE A O 1
ATOM 1529 N N . GLN A 1 280 ? 59.857 39.390 83.792 1.00 55.30 280 GLN A N 1
ATOM 1530 C CA . GLN A 1 280 ? 59.551 39.925 85.113 1.00 55.02 280 GLN A CA 1
ATOM 1531 C C . GLN A 1 280 ? 58.038 40.001 85.315 1.00 56.00 280 GLN A C 1
ATOM 1532 O O . GLN A 1 280 ? 57.553 40.006 86.441 1.00 56.49 280 GLN A O 1
ATOM 1538 N N . ASP A 1 281 ? 57.301 40.029 84.212 1.00 56.05 281 ASP A N 1
ATOM 1539 C CA . ASP A 1 281 ? 55.848 40.104 84.241 1.00 56.11 281 ASP A CA 1
ATOM 1540 C C . ASP A 1 281 ? 55.171 39.136 85.202 1.00 56.85 281 ASP A C 1
ATOM 1541 O O . ASP A 1 281 ? 54.289 39.518 85.974 1.00 58.59 281 ASP A O 1
ATOM 1546 N N . GLY A 1 282 ? 55.560 37.873 85.141 1.00 56.26 282 GLY A N 1
ATOM 1547 C CA . GLY A 1 282 ? 54.935 36.899 86.010 1.00 54.94 282 GLY A CA 1
ATOM 1548 C C . GLY A 1 282 ? 54.245 35.846 85.173 1.00 54.25 282 GLY A C 1
ATOM 1549 O O . GLY A 1 282 ? 54.166 34.683 85.571 1.00 55.58 282 GLY A O 1
ATOM 1550 N N . ARG A 1 283 ? 53.730 36.247 84.015 1.00 53.46 283 ARG A N 1
ATOM 1551 C CA . ARG A 1 283 ? 53.075 35.295 83.128 1.00 53.74 283 ARG A CA 1
ATOM 1552 C C . ARG A 1 283 ? 54.170 34.439 82.492 1.00 55.86 283 ARG A C 1
ATOM 1553 O O . ARG A 1 283 ? 55.340 34.829 82.463 1.00 56.49 283 ARG A O 1
ATOM 1561 N N . GLU A 1 284 ? 53.799 33.265 82.001 1.00 57.10 284 GLU A N 1
ATOM 1562 C CA . GLU A 1 284 ? 54.775 32.378 81.386 1.00 59.20 284 GLU A CA 1
ATOM 1563 C C . GLU A 1 284 ? 55.197 32.942 80.029 1.00 57.02 284 GLU A C 1
ATOM 1564 O O . GLU A 1 284 ? 54.354 33.191 79.161 1.00 57.23 284 GLU A O 1
ATOM 1570 N N . VAL A 1 285 ? 56.501 33.126 79.847 1.00 53.74 285 VAL A N 1
ATOM 1571 C CA . VAL A 1 285 ? 57.024 33.683 78.610 1.00 51.56 285 VAL A CA 1
ATOM 1572 C C . VAL A 1 285 ? 57.218 32.706 77.458 1.00 51.67 285 VAL A C 1
ATOM 1573 O O . VAL A 1 285 ? 57.828 31.651 77.609 1.00 51.43 285 VAL A O 1
ATOM 1577 N N . ASN A 1 286 ? 56.700 33.087 76.297 1.00 52.11 286 ASN A N 1
ATOM 1578 C CA . ASN A 1 286 ? 56.823 32.284 75.091 1.00 51.23 286 ASN A CA 1
ATOM 1579 C C . ASN A 1 286 ? 58.184 32.593 74.477 1.00 51.39 286 ASN A C 1
ATOM 1580 O O . ASN A 1 286 ? 58.273 33.188 73.398 1.00 49.22 286 ASN A O 1
ATOM 1585 N N . TRP A 1 287 ? 59.238 32.172 75.173 1.00 53.03 287 TRP A N 1
ATOM 1586 C CA . TRP A 1 287 ? 60.609 32.421 74.737 1.00 54.26 287 TRP A CA 1
ATOM 1587 C C . TRP A 1 287 ? 60.923 32.048 73.291 1.00 53.76 287 TRP A C 1
ATOM 1588 O O . TRP A 1 287 ? 61.828 32.623 72.686 1.00 54.51 287 TRP A O 1
ATOM 1599 N N . GLU A 1 288 ? 60.182 31.107 72.719 1.00 53.92 288 GLU A N 1
ATOM 1600 C CA . GLU A 1 288 ? 60.438 30.731 71.327 1.00 52.97 288 GLU A CA 1
ATOM 1601 C C . GLU A 1 288 ? 60.253 31.943 70.408 1.00 50.80 288 GLU A C 1
ATOM 1602 O O . GLU A 1 288 ? 60.933 32.075 69.384 1.00 49.15 288 GLU A O 1
ATOM 1608 N N . TYR A 1 289 ? 59.321 32.820 70.779 1.00 49.14 289 TYR A N 1
ATOM 1609 C CA . TYR A 1 289 ? 59.032 34.019 69.996 1.00 45.69 289 TYR A CA 1
ATOM 1610 C C . TYR A 1 289 ? 60.260 34.922 69.944 1.00 44.43 289 TYR A C 1
ATOM 1611 O O . TYR A 1 289 ? 60.655 35.375 68.859 1.00 44.15 289 TYR A O 1
ATOM 1620 N N . PHE A 1 290 ? 60.852 35.166 71.116 1.00 42.95 290 PHE A N 1
ATOM 1621 C CA . PHE A 1 290 ? 62.043 35.999 71.243 1.00 43.67 290 PHE A CA 1
ATOM 1622 C C . PHE A 1 290 ? 63.216 35.356 70.515 1.00 46.13 290 PHE A C 1
ATOM 1623 O O . PHE A 1 290 ? 64.092 36.042 69.974 1.00 47.24 290 PHE A O 1
ATOM 1631 N N . TYR A 1 291 ? 63.231 34.030 70.501 1.00 46.83 291 TYR A N 1
ATOM 1632 C CA . TYR A 1 291 ? 64.272 33.307 69.799 1.00 48.31 291 TYR A CA 1
ATOM 1633 C C . TYR A 1 291 ? 64.183 33.731 68.327 1.00 48.48 291 TYR A C 1
ATOM 1634 O O . TYR A 1 291 ? 65.162 34.189 67.739 1.00 50.36 291 TYR A O 1
ATOM 1643 N N . SER A 1 292 ? 63.003 33.583 67.740 1.00 47.78 292 SER A N 1
ATOM 1644 C CA . SER A 1 292 ? 62.788 33.970 66.351 1.00 49.06 292 SER A CA 1
ATOM 1645 C C . SER A 1 292 ? 63.354 35.346 66.096 1.00 48.97 292 SER A C 1
ATOM 1646 O O . SER A 1 292 ? 64.139 35.560 65.169 1.00 49.04 292 SER A O 1
ATOM 1649 N N . LEU A 1 293 ? 62.926 36.281 66.934 1.00 48.11 293 LEU A N 1
ATOM 1650 C CA . LEU A 1 293 ? 63.339 37.672 66.828 1.00 46.80 293 LEU A CA 1
ATOM 1651 C C . LEU A 1 293 ? 64.838 37.872 66.919 1.00 46.29 293 LEU A C 1
ATOM 1652 O O . LEU A 1 293 ? 65.422 38.628 66.141 1.00 45.77 293 LEU A O 1
ATOM 1657 N N . LEU A 1 294 ? 65.462 37.179 67.862 1.00 45.60 294 LEU A N 1
ATOM 1658 C CA . LEU A 1 294 ? 66.889 37.340 68.099 1.00 43.21 294 LEU A CA 1
ATOM 1659 C C . LEU A 1 294 ? 67.847 36.617 67.169 1.00 43.70 294 LEU A C 1
ATOM 1660 O O . LEU A 1 294 ? 68.905 37.151 66.861 1.00 44.55 294 LEU A O 1
ATOM 1665 N N . PHE A 1 295 ? 67.486 35.431 66.685 1.00 44.67 295 PHE A N 1
ATOM 1666 C CA . PHE A 1 295 ? 68.440 34.669 65.870 1.00 44.60 295 PHE A CA 1
ATOM 1667 C C . PHE A 1 295 ? 68.001 34.104 64.534 1.00 45.22 295 PHE A C 1
ATOM 1668 O O . PHE A 1 295 ? 68.794 33.438 63.876 1.00 45.50 295 PHE A O 1
ATOM 1676 N N . THR A 1 296 ? 66.767 34.356 64.125 1.00 46.71 296 THR A N 1
ATOM 1677 C CA . THR A 1 296 ? 66.245 33.770 62.891 1.00 47.41 296 THR A CA 1
ATOM 1678 C C . THR A 1 296 ? 66.043 34.751 61.752 1.00 48.85 296 THR A C 1
ATOM 1679 O O . THR A 1 296 ? 65.922 35.955 61.969 1.00 51.14 296 THR A O 1
ATOM 1683 N N . ALA A 1 297 ? 66.003 34.230 60.531 1.00 48.70 297 ALA A N 1
ATOM 1684 C CA . ALA A 1 297 ? 65.787 35.077 59.375 1.00 50.07 297 ALA A CA 1
ATOM 1685 C C . ALA A 1 297 ? 64.377 35.646 59.431 1.00 51.44 297 ALA A C 1
ATOM 1686 O O . ALA A 1 297 ? 64.003 36.458 58.596 1.00 53.51 297 ALA A O 1
ATOM 1688 N N . GLU A 1 298 ? 63.583 35.219 60.407 1.00 53.24 298 GLU A N 1
ATOM 1689 C CA . GLU A 1 298 ? 62.225 35.748 60.529 1.00 55.70 298 GLU A CA 1
ATOM 1690 C C . GLU A 1 298 ? 62.304 37.236 60.841 1.00 53.36 298 GLU A C 1
ATOM 1691 O O . GLU A 1 298 ? 61.441 38.003 60.445 1.00 53.08 298 GLU A O 1
ATOM 1697 N N . ASN A 1 299 ? 63.350 37.631 61.553 1.00 51.03 299 ASN A N 1
ATOM 1698 C CA . ASN A 1 299 ? 63.519 39.013 61.944 1.00 48.77 299 ASN A CA 1
ATOM 1699 C C . ASN A 1 299 ? 64.845 39.608 61.475 1.00 49.07 299 ASN A C 1
ATOM 1700 O O . ASN A 1 299 ? 65.200 40.725 61.862 1.00 49.13 299 ASN A O 1
ATOM 1705 N N . LEU A 1 300 ? 65.574 38.864 60.644 1.00 49.36 300 LEU A N 1
ATOM 1706 C CA . LEU A 1 300 ? 66.869 39.318 60.130 1.00 49.73 300 LEU A CA 1
ATOM 1707 C C . LEU A 1 300 ? 66.847 39.546 58.628 1.00 52.08 300 LEU A C 1
ATOM 1708 O O . LEU A 1 300 ? 66.452 38.658 57.868 1.00 54.86 300 LEU A O 1
ATOM 1713 N N . LYS A 1 301 ? 67.272 40.732 58.202 1.00 52.70 301 LYS A N 1
ATOM 1714 C CA . LYS A 1 301 ? 67.343 41.071 56.784 1.00 53.32 301 LYS A CA 1
ATOM 1715 C C . LYS A 1 301 ? 68.838 41.137 56.440 1.00 53.50 301 LYS A C 1
ATOM 1716 O O . LYS A 1 301 ? 69.614 41.742 57.180 1.00 55.04 301 LYS A O 1
ATOM 1722 N N . LEU A 1 302 ? 69.252 40.509 55.343 1.00 51.26 302 LEU A N 1
ATOM 1723 C CA . LEU A 1 302 ? 70.653 40.559 54.944 1.00 49.10 302 LEU A CA 1
ATOM 1724 C C . LEU A 1 302 ? 70.823 41.773 54.052 1.00 48.69 302 LEU A C 1
ATOM 1725 O O . LEU A 1 302 ? 70.373 41.770 52.912 1.00 47.51 302 LEU A O 1
ATOM 1730 N N . VAL A 1 303 ? 71.473 42.813 54.562 1.00 49.82 303 VAL A N 1
ATOM 1731 C CA . VAL A 1 303 ? 71.655 44.030 53.777 1.00 49.73 303 VAL A CA 1
ATOM 1732 C C . VAL A 1 303 ? 73.091 44.448 53.519 1.00 50.78 303 VAL A C 1
ATOM 1733 O O . VAL A 1 303 ? 73.991 44.227 54.336 1.00 51.47 303 VAL A O 1
ATOM 1737 N N . HIS A 1 304 ? 73.272 45.080 52.367 1.00 51.29 304 HIS A N 1
ATOM 1738 C CA . HIS A 1 304 ? 74.542 45.644 51.946 1.00 50.48 304 HIS A CA 1
ATOM 1739 C C . HIS A 1 304 ? 74.659 46.844 52.881 1.00 48.31 304 HIS A C 1
ATOM 1740 O O . HIS A 1 304 ? 73.658 47.321 53.398 1.00 47.74 304 HIS A O 1
ATOM 1747 N N . ILE A 1 305 ? 75.866 47.328 53.118 1.00 47.74 305 ILE A N 1
ATOM 1748 C CA . ILE A 1 305 ? 76.040 48.434 54.053 1.00 45.92 305 ILE A CA 1
ATOM 1749 C C . ILE A 1 305 ? 75.261 49.714 53.718 1.00 45.88 305 ILE A C 1
ATOM 1750 O O . ILE A 1 305 ? 74.883 50.469 54.618 1.00 43.40 305 ILE A O 1
ATOM 1755 N N . ALA A 1 306 ? 75.009 49.952 52.436 1.00 46.72 306 ALA A N 1
ATOM 1756 C CA . ALA A 1 306 ? 74.284 51.153 52.023 1.00 50.53 306 ALA A CA 1
ATOM 1757 C C . ALA A 1 306 ? 72.776 51.053 52.322 1.00 51.96 306 ALA A C 1
ATOM 1758 O O . ALA A 1 306 ? 72.036 52.039 52.211 1.00 52.33 306 ALA A O 1
ATOM 1760 N N . CYS A 1 307 ? 72.334 49.855 52.690 1.00 51.76 307 CYS A N 1
ATOM 1761 C CA . CYS A 1 307 ? 70.935 49.611 53.002 1.00 53.05 307 CYS A CA 1
ATOM 1762 C C . CYS A 1 307 ? 70.795 49.209 54.450 1.00 55.07 307 CYS A C 1
ATOM 1763 O O . CYS A 1 307 ? 69.866 48.496 54.806 1.00 57.49 307 CYS A O 1
ATOM 1766 N N . HIS A 1 308 ? 71.741 49.627 55.280 1.00 56.85 308 HIS A N 1
ATOM 1767 C CA . HIS A 1 308 ? 71.663 49.328 56.697 1.00 57.21 308 HIS A CA 1
ATOM 1768 C C . HIS A 1 308 ? 71.386 50.650 57.370 1.00 59.56 308 HIS A C 1
ATOM 1769 O O . HIS A 1 308 ? 72.313 51.382 57.699 1.00 60.93 308 HIS A O 1
ATOM 1776 N N . LYS A 1 309 ? 70.115 50.979 57.542 1.00 62.42 309 LYS A N 1
ATOM 1777 C CA . LYS A 1 309 ? 69.779 52.218 58.206 1.00 66.09 309 LYS A CA 1
ATOM 1778 C C . LYS A 1 309 ? 70.126 52.034 59.673 1.00 68.36 309 LYS A C 1
ATOM 1779 O O . LYS A 1 309 ? 69.643 51.113 60.326 1.00 69.14 309 LYS A O 1
ATOM 1785 N N . LYS A 1 310 ? 71.001 52.897 60.172 1.00 71.87 310 LYS A N 1
ATOM 1786 C CA . LYS A 1 310 ? 71.434 52.843 61.558 1.00 74.87 310 LYS A CA 1
ATOM 1787 C C . LYS A 1 310 ? 70.516 53.700 62.406 1.00 75.99 310 LYS A C 1
ATOM 1788 O O . LYS A 1 310 ? 70.777 53.932 63.586 1.00 76.53 310 LYS A O 1
ATOM 1794 N N . THR A 1 311 ? 69.441 54.179 61.787 1.00 76.94 311 THR A N 1
ATOM 1795 C CA . THR A 1 311 ? 68.460 55.000 62.479 1.00 76.76 311 THR A CA 1
ATOM 1796 C C . THR A 1 311 ? 67.554 54.061 63.250 1.00 76.56 311 THR A C 1
ATOM 1797 O O . THR A 1 311 ? 67.609 52.844 63.068 1.00 77.42 311 THR A O 1
ATOM 1801 N N . THR A 1 312 ? 66.712 54.622 64.104 1.00 75.61 312 THR A N 1
ATOM 1802 C CA . THR A 1 312 ? 65.807 53.803 64.887 1.00 74.10 312 THR A CA 1
ATOM 1803 C C . THR A 1 312 ? 64.761 53.144 64.012 1.00 73.19 312 THR A C 1
ATOM 1804 O O . THR A 1 312 ? 64.207 53.778 63.121 1.00 72.99 312 THR A O 1
ATOM 1808 N N . HIS A 1 313 ? 64.526 51.857 64.254 1.00 73.15 313 HIS A N 1
ATOM 1809 C CA . HIS A 1 313 ? 63.499 51.095 63.550 1.00 72.50 313 HIS A CA 1
ATOM 1810 C C . HIS A 1 313 ? 62.350 51.326 64.526 1.00 72.78 313 HIS A C 1
ATOM 1811 O O . HIS A 1 313 ? 62.371 50.807 65.647 1.00 74.59 313 HIS A O 1
ATOM 1818 N N . LYS A 1 314 ? 61.363 52.118 64.131 1.00 71.15 314 LYS A N 1
ATOM 1819 C CA . LYS A 1 314 ? 60.262 52.418 65.038 1.00 70.06 314 LYS A CA 1
ATOM 1820 C C . LYS A 1 314 ? 59.277 51.255 65.250 1.00 68.89 314 LYS A C 1
ATOM 1821 O O . LYS A 1 314 ? 58.066 51.465 65.354 1.00 70.08 314 LYS A O 1
ATOM 1823 N N . LEU A 1 315 ? 59.798 50.033 65.330 1.00 65.62 315 LEU A N 1
ATOM 1824 C CA . LEU A 1 315 ? 58.954 48.861 65.523 1.00 62.38 315 LEU A CA 1
ATOM 1825 C C . LEU A 1 315 ? 58.943 48.377 66.970 1.00 61.63 315 LEU A C 1
ATOM 1826 O O . LEU A 1 315 ? 59.807 48.743 67.767 1.00 62.47 315 LEU A O 1
ATOM 1831 N N . GLU A 1 316 ? 57.958 47.540 67.292 1.00 59.59 31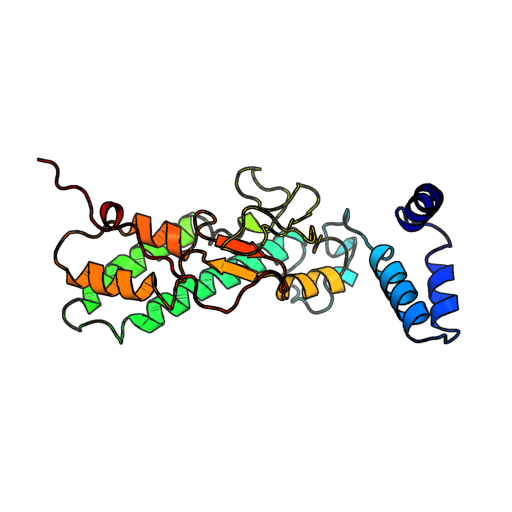6 GLU A N 1
ATOM 1832 C CA . GLU A 1 316 ? 57.801 46.966 68.626 1.00 58.33 316 GLU A CA 1
ATOM 1833 C C . GLU A 1 316 ? 57.444 45.477 68.536 1.00 56.89 316 GLU A C 1
ATOM 1834 O O . GLU A 1 316 ? 57.056 44.984 67.476 1.00 55.63 316 GLU A O 1
ATOM 1840 N N . CYS A 1 317 ? 57.568 44.758 69.647 1.00 55.59 317 CYS A N 1
ATOM 1841 C CA . CYS A 1 317 ? 57.227 43.341 69.647 1.00 55.36 317 CYS A CA 1
ATOM 1842 C C . CYS A 1 317 ? 55.716 43.149 69.598 1.00 54.16 317 CYS A C 1
ATOM 1843 O O . CYS A 1 317 ? 54.942 44.041 69.969 1.00 53.97 317 CYS A O 1
ATOM 1846 N N . ASP A 1 318 ? 55.299 41.970 69.154 1.00 53.13 318 ASP A N 1
ATOM 1847 C CA . ASP A 1 318 ? 53.885 41.660 69.047 1.00 51.77 318 ASP A CA 1
ATOM 1848 C C . ASP A 1 318 ? 53.272 41.260 70.383 1.00 51.27 318 ASP A C 1
ATOM 1849 O O . ASP A 1 318 ? 53.423 40.136 70.851 1.00 51.25 318 ASP A O 1
ATOM 1854 N N . ARG A 1 319 ? 52.569 42.215 70.975 1.00 51.03 319 ARG A N 1
ATOM 1855 C CA . ARG A 1 319 ? 51.891 42.080 72.262 1.00 49.79 319 ARG A CA 1
ATOM 1856 C C . ARG A 1 319 ? 51.247 40.712 72.497 1.00 49.27 319 ARG A C 1
ATOM 1857 O O . ARG A 1 319 ? 51.283 40.176 73.601 1.00 50.09 319 ARG A O 1
ATOM 1865 N N . SER A 1 320 ? 50.691 40.135 71.444 1.00 48.86 320 SER A N 1
ATOM 1866 C CA . SER A 1 320 ? 50.002 38.858 71.542 1.00 48.44 320 SER A CA 1
ATOM 1867 C C . SER A 1 320 ? 50.858 37.591 71.469 1.00 49.10 320 SER A C 1
ATOM 1868 O O . SER A 1 320 ? 50.351 36.495 71.732 1.00 50.04 320 SER A O 1
ATOM 1871 N N . ARG A 1 321 ? 52.133 37.714 71.105 1.00 48.07 321 ARG A N 1
ATOM 1872 C CA . ARG A 1 321 ? 52.990 36.531 70.995 1.00 46.62 321 ARG A CA 1
ATOM 1873 C C . ARG A 1 321 ? 54.027 36.425 72.102 1.00 47.16 321 ARG A C 1
ATOM 1874 O O . ARG A 1 321 ? 54.804 3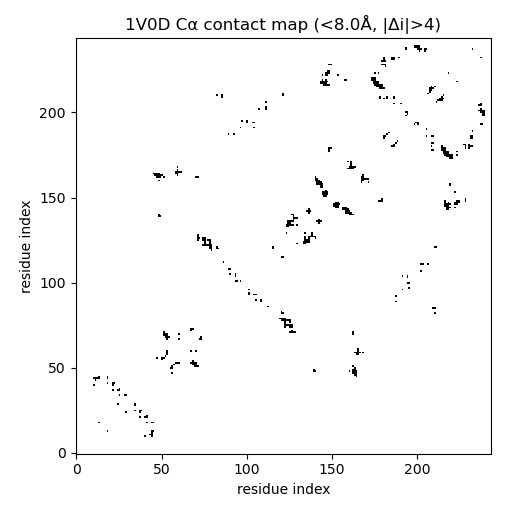5.478 72.138 1.00 47.29 321 ARG A O 1
ATOM 1882 N N . ILE A 1 322 ? 54.037 37.392 73.010 1.00 47.83 322 ILE A N 1
ATOM 1883 C CA . ILE A 1 322 ? 55.012 37.392 74.088 1.00 47.49 322 ILE A CA 1
ATOM 1884 C C . ILE A 1 322 ? 54.790 36.308 75.147 1.00 49.27 322 ILE A C 1
ATOM 1885 O O . ILE A 1 322 ? 55.756 35.677 75.601 1.00 48.46 322 ILE A O 1
ATOM 1890 N N . TYR A 1 323 ? 53.534 36.071 75.530 1.00 50.27 323 TYR A N 1
ATOM 1891 C CA . TYR A 1 323 ? 53.252 35.058 76.549 1.00 51.14 323 TYR A CA 1
ATOM 1892 C C . TYR A 1 323 ? 52.549 33.808 76.041 1.00 52.66 323 TYR A C 1
ATOM 1893 O O . TYR A 1 323 ? 51.832 33.839 75.043 1.00 51.42 323 TYR A O 1
ATOM 1902 N N . ARG A 1 324 ? 52.765 32.700 76.743 1.00 57.23 324 ARG A N 1
ATOM 1903 C CA . ARG A 1 324 ? 52.153 31.433 76.368 1.00 61.35 324 ARG A CA 1
ATOM 1904 C C . ARG A 1 324 ? 50.681 31.449 76.731 1.00 65.49 324 ARG A C 1
ATOM 1905 O O . ARG A 1 324 ? 50.316 31.806 77.856 1.00 65.70 324 ARG A O 1
ATOM 1913 N N . PRO A 1 325 ? 49.816 31.066 75.776 1.00 69.28 325 PRO A N 1
ATOM 1914 C CA . PRO A 1 325 ? 48.360 31.010 75.924 1.00 72.98 325 PRO A CA 1
ATOM 1915 C C . PRO A 1 325 ? 47.960 30.140 77.095 1.00 77.19 325 PRO A C 1
ATOM 1916 O O . PRO A 1 325 ? 48.440 29.015 77.221 1.00 77.44 325 PRO A O 1
ATOM 1920 N N . GLN A 1 326 ? 47.096 30.666 77.959 1.00 82.35 326 GLN A N 1
ATOM 1921 C CA . GLN A 1 326 ? 46.619 29.902 79.105 1.00 87.86 326 GLN A CA 1
ATOM 1922 C C . GLN A 1 326 ? 45.492 29.026 78.561 1.00 91.67 326 GLN A C 1
ATOM 1923 O O . GLN A 1 326 ? 44.465 29.544 78.100 1.00 92.42 326 GLN A O 1
ATOM 1925 N N . THR A 1 327 ? 45.692 27.709 78.588 1.00 94.89 327 THR A N 1
ATOM 1926 C CA . THR A 1 327 ? 44.684 26.777 78.085 1.00 98.14 327 THR A CA 1
ATOM 1927 C C . THR A 1 327 ? 43.477 26.748 79.019 1.00 99.55 327 THR A C 1
ATOM 1928 O O . THR A 1 327 ? 43.508 26.111 80.078 1.00 100.07 327 THR A O 1
ATOM 1932 N N . GLY A 1 328 ? 42.418 27.450 78.620 1.00 100.44 328 GLY A N 1
ATOM 1933 C CA . GLY A 1 328 ? 41.218 27.502 79.433 1.00 101.59 328 GLY A CA 1
ATOM 1934 C C . GLY A 1 328 ? 40.324 26.299 79.215 1.00 102.41 328 GLY A C 1
ATOM 1935 O O . GLY A 1 328 ? 39.145 26.499 78.859 1.00 103.01 328 GLY A O 1
ATOM 1936 N N . SER A 1 329 ? 40.799 25.157 79.400 1.00 102.96 329 SER A N 1
#

B-factor: mean 69.61, std 26.92, range [27.3, 168.25]

InterPro domains:
  IPR003508 CIDE-N domain [PF02017] (8-82)
  IPR003508 CIDE-N domain [PS51135] (7-83)
  IPR003508 CIDE-N domain [SM00266] (9-81)
  IPR015311 DNA fragmentation factor 40, C-terminal [PF09230] (103-324)
  IPR039729 DNA fragmentation factor 40 [PTHR13067] (1-338)
  IPR044925 His-Me finger superfamily [SSF54060] (85-327)

Foldseek 3Di:
DCVCVVVCVVLQADPDCVLVVLVVVLVVDDDPVVNVVSVVSNQNHQWDLPDWFCVVPVQLVVPPDPVDGTDLVVLLVVLLVVLVVLLVVLLVCLVVFPPVLSVVSVVLSVVLVVVCVVCVLLSQQQGQVHPPVRHQAHNSQKHWACFALPDRRNPVTDIARLRIHNVRVVQLVQWDFDFSQHCVVALSVVLRVLSVVPAAFPSVQSSCRRRHNNGTGTHRNVRYPPDHNPDHDDPVRGHDDDDD

CATH classification: 6.10.140.170

Radius of gyration: 22.37 Å; Cα contacts (8 Å, |Δi|>4): 319; chains: 1; bounding box: 59×37×69 Å

Solvent-accessible surface area: 14066 Å² total